Protein AF-A0A6J7MZA3-F1 (afdb_monomer_lite)

Foldseek 3Di:
DELAEDADAQVQQDEDEAECEEDQEDAAEPYEDENAHEYEDEQYEAEYLAERYEYYYQPLGEHEYEAYNYEQEYHDNRDLNHEHYHYEQRYEYDHEQYEYYQGQEENEEHDDDDQDAHEYEHENYEYEQYAHYAHGLNYEYEAEQYEYDDNRNHFYYEDAAEYAHEQYEGAGAQRYDYAAPRAHEYEHEQYEYRYPAERHEYEARAHYEYEAEQYEAEEEEHYAPYAAALRHQYEYEYELYEHHYPYPYANAEFADHEYEYYNYDHDPNHDYHPPYYYHD

Radius of gyration: 19.16 Å; chains: 1; bounding box: 48×34×53 Å

Organism: NCBI:txid449393

pLDDT: mean 88.83, std 9.77, range [53.41, 98.75]

Secondary structure (DSSP, 8-state):
-EEEEEE-TT-TT-EEEEES-EE---SSEEEEEESSEEEEEES-EE--SSEEEEEE-SSS--EEEEEEEEEEE--TT--TT-EEEEE-TTSEEEEEEEEEES-SSEEEEE--SS----EEEEEEEEEESSEEEE--SSSEEEEES-EEES--TT-S-B--S-EEEES-EE--S------TT--EEEEEES-EE--SSEEEEE-TT--EEEEEES-EEEE-TT-EEEEE-TT---EEEEES-EEEE--SS-SEEESSSEEEEES-PPPTT-EE-TT-EEE-

Sequence (280 aa):
MGGISWQLYRTWNSSLVVRNVTITGGYGSGIIRSGGGRFEVTDCDLSGWVDGIAFFESHGGSGALELRNTILRAPANSKYSSIGLYIHPHLNLNADTITGLDWNRYLIYVNGTPASTGRHDLKAVSAVNCALVQSGSSSQTTLIRCSESGLPKNGGSFLKGPVTSIGSTWEGAGMIAVLEGVAAERSFVNDTIRPKSTWMALGSKTTGTVTLTGAQVDLAGKAALLKLTSASTTAVTITSSQIRSTSSSFPINAEGGSVQLVGTAVPRNSRAVLPGRLIV

Structure (mmCIF, N/CA/C/O backbone):
data_AF-A0A6J7MZA3-F1
#
_entry.id   AF-A0A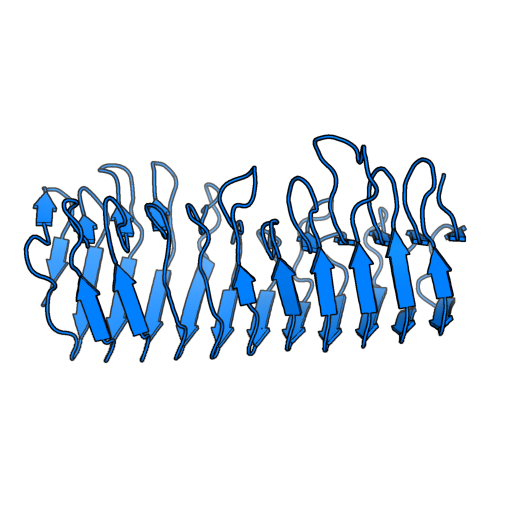6J7MZA3-F1
#
loop_
_atom_site.group_PDB
_atom_site.id
_atom_site.type_symbol
_atom_site.label_atom_id
_atom_site.label_alt_id
_atom_site.label_comp_id
_atom_site.label_asym_id
_atom_site.label_entity_id
_atom_site.label_seq_id
_atom_site.pdbx_PDB_ins_code
_atom_site.Cartn_x
_atom_site.Cartn_y
_atom_site.Cartn_z
_atom_site.occupancy
_atom_site.B_iso_or_equiv
_atom_site.auth_seq_id
_atom_site.auth_comp_id
_atom_site.auth_asym_id
_atom_site.auth_atom_id
_atom_site.pdbx_PDB_model_num
ATOM 1 N N . MET A 1 1 ? 22.295 2.171 -11.055 1.00 60.09 1 MET A N 1
ATOM 2 C CA . MET A 1 1 ? 22.280 1.369 -12.296 1.00 60.09 1 MET A CA 1
ATOM 3 C C . MET A 1 1 ? 20.969 0.601 -12.319 1.00 60.09 1 MET A C 1
ATOM 5 O O . MET A 1 1 ? 20.411 0.388 -11.249 1.00 60.09 1 MET A O 1
ATOM 9 N N . GLY A 1 2 ? 20.437 0.273 -13.491 1.00 68.19 2 GLY A N 1
ATOM 10 C CA . GLY A 1 2 ? 19.268 -0.595 -13.601 1.00 68.19 2 GLY A CA 1
ATOM 11 C C . GLY A 1 2 ? 19.419 -1.548 -14.778 1.00 68.19 2 GLY A C 1
ATOM 12 O O . GLY A 1 2 ? 20.193 -1.239 -15.682 1.00 68.19 2 GLY A O 1
ATOM 13 N N . GLY A 1 3 ? 18.731 -2.691 -14.748 1.00 74.06 3 GLY A N 1
ATOM 14 C CA . GLY A 1 3 ? 18.790 -3.686 -15.827 1.00 74.06 3 GLY A CA 1
ATOM 15 C C . GLY A 1 3 ? 18.344 -3.096 -17.167 1.00 74.06 3 GLY A C 1
ATOM 16 O O . GLY A 1 3 ? 19.035 -3.229 -18.172 1.00 74.06 3 GLY A O 1
ATOM 17 N N . ILE A 1 4 ? 17.245 -2.340 -17.149 1.00 81.88 4 ILE A N 1
ATOM 18 C CA . ILE A 1 4 ? 16.831 -1.436 -18.227 1.00 81.88 4 ILE A CA 1
ATOM 19 C C . ILE A 1 4 ? 16.740 -0.032 -17.635 1.00 81.88 4 ILE A C 1
ATOM 21 O O . ILE A 1 4 ? 16.030 0.181 -16.657 1.00 81.88 4 ILE A O 1
ATOM 25 N N . SER A 1 5 ? 17.446 0.939 -18.212 1.00 85.81 5 SER A N 1
ATOM 26 C CA . SER A 1 5 ? 17.459 2.312 -17.704 1.00 85.81 5 SER A CA 1
ATOM 27 C C . SER A 1 5 ? 17.131 3.304 -18.812 1.00 85.81 5 SER A C 1
ATOM 29 O O . SER A 1 5 ? 17.923 3.499 -19.731 1.00 85.81 5 SER A O 1
ATOM 31 N N . TRP A 1 6 ? 15.973 3.954 -18.706 1.00 83.19 6 TRP A N 1
ATOM 32 C CA . TRP A 1 6 ? 15.597 5.099 -19.527 1.00 83.19 6 TRP A CA 1
ATOM 33 C C . TRP A 1 6 ? 15.588 6.343 -18.651 1.00 83.19 6 TRP A C 1
ATOM 35 O O . TRP A 1 6 ? 14.617 6.630 -17.946 1.00 83.19 6 TRP A O 1
ATOM 45 N N . GLN A 1 7 ? 16.696 7.075 -18.676 1.00 81.06 7 GLN A N 1
ATOM 46 C CA . GLN A 1 7 ? 16.892 8.238 -17.824 1.00 81.06 7 GLN A CA 1
ATOM 47 C C . GLN A 1 7 ? 17.138 9.475 -18.675 1.00 81.06 7 GLN A C 1
ATOM 49 O O . GLN A 1 7 ? 18.278 9.832 -18.955 1.00 81.06 7 GLN A O 1
ATOM 54 N N . LEU A 1 8 ? 16.053 10.110 -19.114 1.00 72.12 8 LEU A N 1
ATOM 55 C CA . LEU A 1 8 ? 16.109 11.313 -19.935 1.00 72.12 8 LEU A CA 1
ATOM 56 C C . LEU A 1 8 ? 15.313 12.434 -19.267 1.00 72.12 8 LEU A C 1
ATOM 58 O O . LEU A 1 8 ? 14.163 12.252 -18.863 1.00 72.12 8 LEU A O 1
ATOM 62 N N . TYR A 1 9 ? 15.923 13.612 -19.177 1.00 68.69 9 TYR A N 1
ATOM 63 C CA . TYR A 1 9 ? 15.308 14.790 -18.570 1.00 68.69 9 TYR A CA 1
ATOM 64 C C . TYR A 1 9 ? 14.090 15.277 -19.370 1.00 68.69 9 TYR A C 1
ATOM 66 O O . TYR A 1 9 ? 14.143 15.359 -20.594 1.00 68.69 9 TYR A O 1
ATOM 74 N N . ARG A 1 10 ? 13.010 15.651 -18.662 1.00 66.44 10 ARG A N 1
ATOM 75 C CA . ARG A 1 10 ? 11.794 16.293 -19.213 1.00 66.44 10 ARG A CA 1
ATOM 76 C C . ARG A 1 10 ? 11.179 15.560 -20.409 1.00 66.44 10 ARG A C 1
ATOM 78 O O . ARG A 1 10 ? 10.791 16.165 -21.404 1.00 66.44 10 ARG A O 1
ATOM 85 N N . THR A 1 11 ? 11.056 14.244 -20.309 1.00 72.75 11 THR A N 1
ATOM 86 C CA . THR A 1 11 ? 10.519 13.417 -21.393 1.00 72.75 11 THR A CA 1
ATOM 87 C C . THR A 1 11 ? 9.033 13.107 -21.211 1.00 72.75 11 THR A C 1
ATOM 89 O O . THR A 1 11 ? 8.583 11.987 -21.461 1.00 72.75 11 THR A O 1
ATOM 92 N N . TRP A 1 12 ? 8.248 14.118 -20.822 1.00 77.88 12 TRP A N 1
ATOM 93 C CA . TRP A 1 12 ? 6.812 13.999 -20.519 1.00 77.88 12 TRP A CA 1
ATOM 94 C C . TRP A 1 12 ? 5.974 13.501 -21.707 1.00 77.88 12 TRP A C 1
ATOM 96 O O . TRP A 1 12 ? 4.943 12.871 -21.503 1.00 77.88 12 TRP A O 1
ATOM 106 N N . ASN A 1 13 ? 6.459 13.700 -22.936 1.00 81.38 13 ASN A N 1
ATOM 107 C CA . ASN A 1 13 ? 5.820 13.216 -24.165 1.00 81.38 13 ASN A CA 1
ATOM 108 C C . ASN A 1 13 ? 6.430 11.908 -24.700 1.00 81.38 13 ASN A C 1
ATOM 110 O O . ASN A 1 13 ? 6.089 11.470 -25.795 1.00 81.38 13 ASN A O 1
ATOM 114 N N . SER A 1 14 ? 7.359 11.290 -23.969 1.00 88.81 14 SER A N 1
ATOM 115 C CA . SER A 1 14 ? 7.967 10.021 -24.376 1.00 88.81 14 SER A CA 1
ATOM 116 C C . SER A 1 14 ? 7.208 8.826 -23.812 1.00 88.81 14 SER A C 1
ATOM 118 O O . SER A 1 14 ? 6.493 8.933 -22.810 1.00 88.81 14 SER A O 1
ATOM 120 N N . SER A 1 15 ? 7.434 7.667 -24.427 1.00 91.88 15 SER A N 1
ATOM 121 C CA . SER A 1 15 ? 6.933 6.390 -23.943 1.00 91.88 15 SER A CA 1
ATOM 122 C C . SER A 1 15 ? 8.075 5.392 -23.781 1.00 91.88 15 SER A C 1
ATOM 124 O O . SER A 1 15 ? 8.919 5.269 -24.665 1.00 91.88 15 SER A O 1
ATOM 126 N N . LEU A 1 16 ? 8.100 4.695 -22.644 1.00 94.25 16 LEU A N 1
ATOM 127 C CA . LEU A 1 16 ? 8.850 3.453 -22.470 1.00 94.25 16 LEU A CA 1
ATOM 128 C C . LEU A 1 16 ? 7.839 2.323 -22.336 1.00 94.25 16 LEU A C 1
ATOM 130 O O . LEU A 1 16 ? 6.930 2.401 -21.512 1.00 94.25 16 LEU A O 1
ATOM 134 N N . VAL A 1 17 ? 8.029 1.276 -23.126 1.00 96.31 17 VAL A N 1
ATOM 135 C CA . VAL A 1 17 ? 7.176 0.095 -23.133 1.00 96.31 17 VAL A CA 1
ATOM 136 C C . VAL A 1 17 ? 8.060 -1.126 -22.956 1.00 96.31 17 VAL A C 1
ATOM 138 O O . VAL A 1 17 ? 8.996 -1.326 -23.728 1.00 96.31 17 VAL A O 1
ATOM 141 N N . VAL A 1 18 ? 7.762 -1.936 -21.946 1.00 96.50 18 VAL A N 1
ATOM 142 C CA . VAL A 1 18 ? 8.495 -3.163 -21.636 1.00 96.50 18 VAL A CA 1
ATOM 143 C C . VAL A 1 18 ? 7.505 -4.314 -21.544 1.00 96.50 18 VAL A C 1
ATOM 145 O O . VAL A 1 18 ? 6.545 -4.248 -20.778 1.00 96.50 18 VAL A O 1
ATOM 148 N N . ARG A 1 19 ? 7.718 -5.357 -22.351 1.00 97.62 19 ARG A N 1
ATOM 149 C CA . ARG A 1 19 ? 6.821 -6.515 -22.426 1.00 97.62 19 ARG A CA 1
ATOM 150 C C . ARG A 1 19 ? 7.603 -7.813 -22.468 1.00 97.62 19 ARG A C 1
ATOM 152 O O . ARG A 1 19 ? 8.602 -7.866 -23.181 1.00 97.62 19 ARG A O 1
ATOM 159 N N . ASN A 1 20 ? 7.119 -8.844 -21.776 1.00 97.38 20 ASN A N 1
ATOM 160 C CA . ASN A 1 20 ? 7.708 -10.189 -21.803 1.00 97.38 20 ASN A CA 1
ATOM 161 C C . ASN A 1 20 ? 9.191 -10.207 -21.403 1.00 97.38 20 ASN A C 1
ATOM 163 O O . ASN A 1 20 ? 10.014 -10.867 -22.038 1.00 97.38 20 ASN A O 1
ATOM 167 N N . VAL A 1 21 ? 9.546 -9.435 -20.373 1.00 95.62 21 VAL A N 1
ATOM 168 C CA . VAL A 1 21 ? 10.926 -9.323 -19.891 1.00 95.62 21 VAL A CA 1
ATOM 169 C C . VAL A 1 21 ? 11.076 -10.007 -18.541 1.00 95.62 21 VAL A C 1
ATOM 171 O O . VAL A 1 21 ? 10.317 -9.741 -17.608 1.00 95.62 21 VAL A O 1
ATOM 174 N N . THR A 1 22 ? 12.130 -10.813 -18.427 1.00 95.56 22 THR A N 1
ATOM 175 C CA . THR A 1 22 ? 12.579 -11.395 -17.164 1.00 95.56 22 THR A CA 1
ATOM 176 C C . THR A 1 22 ? 13.919 -10.791 -16.758 1.00 95.56 22 THR A C 1
ATOM 178 O O . THR A 1 22 ? 14.885 -10.854 -17.518 1.00 95.56 22 THR A O 1
ATOM 181 N N . ILE A 1 23 ? 13.998 -10.235 -15.549 1.00 91.94 23 ILE A N 1
ATOM 182 C CA . ILE A 1 23 ? 15.239 -9.749 -14.931 1.00 91.94 23 ILE A CA 1
ATOM 183 C C . ILE A 1 23 ? 15.377 -10.436 -13.577 1.00 91.94 23 ILE A C 1
ATOM 185 O O . ILE A 1 23 ? 14.573 -10.205 -12.683 1.00 91.94 23 ILE A O 1
ATOM 189 N N . THR A 1 24 ? 16.403 -11.271 -13.408 1.00 83.50 24 THR A N 1
ATOM 190 C CA . THR A 1 24 ? 16.598 -12.107 -12.206 1.00 83.50 24 THR A CA 1
ATOM 191 C C . THR A 1 24 ? 17.626 -11.554 -11.214 1.00 83.50 24 THR A C 1
ATOM 193 O O . THR A 1 24 ? 17.899 -12.177 -10.190 1.00 83.50 24 THR A O 1
ATOM 196 N N . GLY A 1 25 ? 18.197 -10.379 -11.486 1.00 72.38 25 GLY A N 1
ATOM 197 C CA . GLY A 1 25 ? 19.163 -9.727 -10.609 1.00 72.38 25 GLY A CA 1
ATOM 198 C C . GLY A 1 25 ? 19.770 -8.472 -11.234 1.00 72.38 25 GLY A C 1
ATOM 199 O O . GLY A 1 25 ? 19.560 -8.177 -12.407 1.00 72.38 25 GLY A O 1
ATOM 200 N N . GLY A 1 26 ? 20.522 -7.717 -10.436 1.00 66.88 26 GLY A N 1
ATOM 201 C CA . GLY A 1 26 ? 21.188 -6.489 -10.871 1.00 66.88 26 GLY A CA 1
ATOM 202 C C . GLY A 1 26 ? 21.438 -5.533 -9.709 1.00 66.88 26 GLY A C 1
ATOM 203 O O . GLY A 1 26 ? 20.644 -5.462 -8.768 1.00 66.88 26 GLY A O 1
ATOM 204 N N . TYR A 1 27 ? 22.548 -4.791 -9.756 1.00 78.56 27 TYR A N 1
ATOM 205 C CA . TYR A 1 27 ? 22.824 -3.742 -8.774 1.00 78.56 27 TYR A CA 1
ATOM 206 C C . TYR A 1 27 ? 21.939 -2.520 -9.060 1.00 78.56 27 TYR A C 1
ATOM 208 O O . TYR A 1 27 ? 22.116 -1.843 -10.073 1.00 78.56 27 TYR A O 1
ATOM 216 N N . GLY A 1 28 ? 20.993 -2.230 -8.163 1.00 87.31 28 GLY A N 1
ATOM 217 C CA . GLY A 1 28 ? 20.005 -1.160 -8.327 1.00 87.31 28 GLY A CA 1
ATOM 218 C C . GLY A 1 28 ? 18.623 -1.690 -8.699 1.00 87.31 28 GLY A C 1
ATOM 219 O O . GLY A 1 28 ? 18.131 -2.602 -8.035 1.00 87.31 28 GLY A O 1
ATOM 220 N N . SER A 1 29 ? 17.997 -1.095 -9.710 1.00 90.75 29 SER A N 1
ATOM 221 C CA . SER A 1 29 ? 16.615 -1.396 -10.101 1.00 90.75 29 SER A CA 1
ATOM 222 C C . SER A 1 29 ? 16.535 -2.401 -11.254 1.00 90.75 29 SER A C 1
ATOM 224 O O . SER A 1 29 ? 17.414 -2.409 -12.113 1.00 90.75 29 SER A O 1
ATOM 226 N N . GLY A 1 30 ? 15.466 -3.187 -11.360 1.00 92.56 30 GLY A N 1
ATOM 227 C CA . GLY A 1 30 ? 15.210 -3.988 -12.563 1.00 92.56 30 GLY A CA 1
ATOM 228 C C . GLY A 1 30 ? 14.979 -3.094 -13.784 1.00 92.56 30 GLY A C 1
ATOM 229 O O . GLY A 1 30 ? 15.732 -3.144 -14.757 1.00 92.56 30 GLY A O 1
ATOM 230 N N . ILE A 1 31 ? 13.992 -2.201 -13.693 1.00 94.06 31 ILE A N 1
ATOM 231 C CA . ILE A 1 31 ? 13.697 -1.191 -14.715 1.00 94.06 31 ILE A CA 1
ATOM 232 C C . ILE A 1 31 ? 13.664 0.198 -14.086 1.00 94.06 31 ILE A C 1
ATOM 234 O O . ILE A 1 31 ? 13.051 0.398 -13.043 1.00 94.06 31 ILE A O 1
ATOM 238 N N . ILE A 1 32 ? 14.274 1.180 -14.745 1.00 93.56 32 ILE A N 1
ATOM 239 C CA . ILE A 1 32 ? 14.203 2.586 -14.358 1.00 93.56 32 ILE A CA 1
ATOM 240 C C . ILE A 1 32 ? 13.613 3.399 -15.496 1.00 93.56 32 ILE A C 1
ATOM 242 O O . ILE A 1 32 ? 14.120 3.371 -16.619 1.00 93.56 32 ILE A O 1
ATOM 246 N N . ARG A 1 33 ? 12.609 4.208 -15.167 1.00 92.81 33 ARG A N 1
ATOM 247 C CA . ARG A 1 33 ? 12.176 5.331 -15.988 1.00 92.81 33 ARG A CA 1
ATOM 248 C C . ARG A 1 33 ? 12.257 6.622 -15.186 1.00 92.81 33 ARG A C 1
ATOM 250 O O . ARG A 1 33 ? 11.575 6.766 -14.171 1.00 92.81 33 ARG A O 1
ATOM 257 N N . SER A 1 34 ? 13.047 7.577 -15.667 1.00 90.81 34 SER A N 1
ATOM 258 C CA . SER A 1 34 ? 13.062 8.935 -15.123 1.00 90.81 34 SER A CA 1
ATOM 259 C C . SER A 1 34 ? 12.590 9.973 -16.137 1.00 90.81 34 SER A C 1
ATOM 261 O O . SER A 1 34 ? 12.736 9.790 -17.345 1.00 90.81 34 SER A O 1
ATOM 263 N N . GLY A 1 35 ? 12.014 11.066 -15.630 1.00 89.19 35 GLY A N 1
ATOM 264 C CA . GLY A 1 35 ? 11.595 12.211 -16.443 1.00 89.19 35 GLY A CA 1
ATOM 265 C C . GLY A 1 35 ? 10.122 12.219 -16.855 1.00 89.19 35 GLY A C 1
ATOM 266 O O . GLY A 1 35 ? 9.775 12.985 -17.748 1.00 89.19 35 GLY A O 1
ATOM 267 N N . GLY A 1 36 ? 9.261 11.429 -16.198 1.00 88.88 36 GLY A N 1
ATOM 268 C CA . GLY A 1 36 ? 7.804 11.447 -16.396 1.00 88.88 36 GLY A CA 1
ATOM 269 C C . GLY A 1 36 ? 7.348 10.683 -17.641 1.00 88.88 36 GLY A C 1
ATOM 270 O O . GLY A 1 36 ? 7.960 9.690 -18.023 1.00 88.88 36 GLY A O 1
ATOM 271 N N . GLY A 1 37 ? 6.254 11.114 -18.270 1.00 91.94 37 GLY A N 1
ATOM 272 C CA . GLY A 1 37 ? 5.687 10.519 -19.489 1.00 91.94 37 GLY A CA 1
ATOM 273 C C . GLY A 1 37 ? 5.047 9.140 -19.303 1.00 91.94 37 GLY A C 1
ATOM 274 O O . GLY A 1 37 ? 4.738 8.738 -18.180 1.00 91.94 37 GLY A O 1
ATOM 275 N N . ARG A 1 38 ? 4.811 8.425 -20.409 1.00 94.50 38 ARG A N 1
ATOM 276 C CA . ARG A 1 38 ? 4.096 7.138 -20.414 1.00 94.50 38 ARG A CA 1
ATOM 277 C C . ARG A 1 38 ? 5.053 5.981 -20.148 1.00 94.50 38 ARG A C 1
ATOM 279 O O . ARG A 1 38 ? 6.055 5.827 -20.846 1.00 94.50 38 ARG A O 1
ATOM 286 N N . PHE A 1 39 ? 4.720 5.140 -19.183 1.00 96.94 39 PHE A N 1
ATOM 287 C CA . PHE A 1 39 ? 5.460 3.927 -18.873 1.00 96.94 39 PHE A CA 1
ATOM 288 C C . PHE A 1 39 ? 4.513 2.734 -18.882 1.00 96.94 39 PHE A C 1
ATOM 290 O O . PHE A 1 39 ? 3.526 2.732 -18.158 1.00 96.94 39 PHE A O 1
ATOM 297 N N . GLU A 1 40 ? 4.810 1.724 -19.687 1.00 98.06 40 GLU A N 1
ATOM 298 C CA . GLU A 1 40 ? 4.073 0.466 -19.685 1.00 98.06 40 GLU A CA 1
ATOM 299 C C . GLU A 1 40 ? 4.994 -0.693 -19.353 1.00 98.06 40 GLU A C 1
ATOM 301 O O . GLU A 1 40 ? 6.058 -0.841 -19.958 1.00 98.06 40 GLU A O 1
ATOM 306 N N . VAL A 1 41 ? 4.550 -1.535 -18.427 1.00 98.31 41 VAL A N 1
ATOM 307 C CA . VAL A 1 41 ? 5.198 -2.798 -18.086 1.00 98.31 41 VAL A CA 1
ATOM 308 C C . VAL A 1 41 ? 4.126 -3.878 -18.074 1.00 98.31 41 VAL A C 1
ATOM 310 O O . VAL A 1 41 ? 3.128 -3.762 -17.362 1.00 98.31 41 VAL A O 1
ATOM 313 N N . THR A 1 42 ? 4.277 -4.903 -18.908 1.00 98.56 42 THR A N 1
ATOM 314 C CA . THR A 1 42 ? 3.255 -5.946 -19.075 1.00 98.56 42 THR A CA 1
ATOM 315 C C . THR A 1 42 ? 3.886 -7.319 -19.251 1.00 98.56 42 THR A C 1
ATOM 317 O O . THR A 1 42 ? 4.841 -7.455 -20.010 1.00 98.56 42 THR A O 1
ATOM 320 N N . ASP A 1 43 ? 3.338 -8.329 -18.575 1.00 98.38 43 ASP A N 1
ATOM 321 C CA . ASP A 1 43 ? 3.775 -9.727 -18.686 1.00 98.38 43 ASP A CA 1
ATOM 322 C C . ASP A 1 43 ? 5.275 -9.913 -18.354 1.00 98.38 43 ASP A C 1
ATOM 324 O O . ASP A 1 43 ? 6.019 -10.564 -19.083 1.00 98.38 43 ASP A O 1
ATOM 328 N N . CYS A 1 44 ? 5.756 -9.296 -17.269 1.00 98.00 44 CYS A N 1
ATOM 329 C CA . CYS A 1 44 ? 7.171 -9.338 -16.875 1.00 98.00 44 CYS A CA 1
ATOM 330 C C . CYS A 1 44 ? 7.405 -10.092 -15.548 1.00 98.00 44 CYS A C 1
ATOM 332 O O . CYS A 1 44 ? 6.519 -10.172 -14.699 1.00 98.00 44 CYS A O 1
ATOM 334 N N . ASP A 1 45 ? 8.631 -10.574 -15.325 1.00 97.38 45 ASP A N 1
ATOM 335 C CA . ASP A 1 45 ? 9.130 -11.028 -14.012 1.00 97.38 45 ASP A CA 1
ATOM 336 C C . ASP A 1 45 ? 10.400 -10.237 -13.679 1.00 97.38 45 ASP A C 1
ATOM 338 O O . ASP A 1 45 ? 11.464 -10.450 -14.264 1.00 97.38 45 ASP A O 1
ATOM 342 N N . LEU A 1 46 ? 10.272 -9.242 -12.803 1.00 96.56 46 LEU A N 1
ATOM 343 C CA . LEU A 1 46 ? 11.301 -8.233 -12.580 1.00 96.56 46 LEU A CA 1
ATOM 344 C C . LEU A 1 46 ? 11.865 -8.302 -11.169 1.00 96.56 46 LEU A C 1
ATOM 346 O O . LEU A 1 46 ? 11.147 -8.345 -10.167 1.00 96.56 46 LEU A O 1
ATOM 350 N N . SER A 1 47 ? 13.186 -8.211 -11.111 1.00 95.12 47 SER A N 1
ATOM 351 C CA . SER A 1 47 ? 13.973 -8.198 -9.891 1.00 95.12 47 SER A CA 1
ATOM 352 C C . SER A 1 47 ? 15.019 -7.086 -9.935 1.00 95.12 47 SER A C 1
ATOM 354 O O . SER A 1 47 ? 15.441 -6.646 -11.003 1.00 95.12 47 SER A O 1
ATOM 356 N N . GLY A 1 48 ? 15.467 -6.654 -8.760 1.00 92.50 48 GLY A N 1
ATOM 357 C CA . GLY A 1 48 ? 16.572 -5.717 -8.593 1.00 92.50 48 GLY A CA 1
ATOM 358 C C . GLY A 1 48 ? 17.008 -5.648 -7.135 1.00 92.50 48 GLY A C 1
ATOM 359 O O . GLY A 1 48 ? 16.219 -5.893 -6.221 1.00 92.50 48 GLY A O 1
ATOM 360 N N . TRP A 1 49 ? 18.288 -5.361 -6.894 1.00 92.62 49 TRP A N 1
ATOM 361 C CA . TRP A 1 49 ? 18.833 -5.304 -5.536 1.00 92.62 49 TRP A CA 1
ATOM 362 C C . TRP A 1 49 ? 18.160 -4.231 -4.664 1.00 92.62 49 TRP A C 1
ATOM 364 O O . TRP A 1 49 ? 17.987 -4.439 -3.462 1.00 92.62 49 TRP A O 1
ATOM 374 N N . VAL A 1 50 ? 17.777 -3.098 -5.260 1.00 93.44 50 VAL A N 1
ATOM 375 C CA . VAL A 1 50 ? 17.037 -2.013 -4.597 1.00 93.44 50 VAL A CA 1
ATOM 376 C C . VAL A 1 50 ? 15.549 -2.144 -4.879 1.00 93.44 50 VAL A C 1
ATOM 378 O O . VAL A 1 50 ? 14.765 -2.164 -3.930 1.00 93.44 50 VAL A O 1
ATOM 381 N N . ASP A 1 51 ? 15.175 -2.260 -6.152 1.00 94.81 51 ASP A N 1
ATOM 382 C CA . ASP A 1 51 ? 13.777 -2.341 -6.551 1.00 94.81 51 ASP A CA 1
ATOM 383 C C . ASP A 1 51 ? 13.547 -3.062 -7.880 1.00 94.81 51 ASP A C 1
ATOM 385 O O . ASP A 1 51 ? 14.450 -3.187 -8.700 1.00 94.81 51 ASP A O 1
ATOM 389 N N . GLY A 1 52 ? 12.349 -3.603 -8.093 1.00 95.81 52 GLY A N 1
ATOM 390 C CA . GLY A 1 52 ? 11.986 -4.204 -9.379 1.00 95.81 52 GLY A CA 1
ATOM 391 C C . GLY A 1 52 ? 11.783 -3.131 -10.449 1.00 95.81 52 GLY A C 1
ATOM 392 O O . GLY A 1 52 ? 12.270 -3.260 -11.572 1.00 95.81 52 GLY A O 1
ATOM 393 N N . ILE A 1 53 ? 11.102 -2.044 -10.081 1.00 96.88 53 ILE A N 1
ATOM 394 C CA . ILE A 1 53 ? 10.827 -0.896 -10.945 1.00 96.88 53 ILE A CA 1
ATOM 395 C C . ILE A 1 53 ? 11.054 0.407 -10.166 1.00 96.88 53 ILE A C 1
ATOM 397 O O . ILE A 1 53 ? 10.576 0.553 -9.042 1.00 96.88 53 ILE A O 1
ATOM 401 N N . ALA A 1 54 ? 11.660 1.403 -10.808 1.00 95.56 54 ALA A N 1
ATOM 402 C CA . ALA A 1 54 ? 11.663 2.788 -10.352 1.00 95.56 54 ALA A CA 1
ATOM 403 C C . ALA A 1 54 ? 11.062 3.716 -11.413 1.00 95.56 54 ALA A C 1
ATOM 405 O O . ALA A 1 54 ? 11.544 3.773 -12.546 1.00 95.56 54 ALA A O 1
ATOM 406 N N . PHE A 1 55 ? 10.044 4.489 -11.031 1.00 95.12 55 PHE A N 1
ATOM 407 C CA . PHE A 1 55 ? 9.428 5.510 -11.872 1.00 95.12 55 PHE A CA 1
ATOM 408 C C . PHE A 1 55 ? 9.394 6.867 -11.169 1.00 95.12 55 PHE A C 1
ATOM 410 O O . PHE A 1 55 ? 8.709 7.049 -10.166 1.00 95.12 55 PHE A O 1
ATOM 417 N N . PHE A 1 56 ? 10.140 7.844 -11.677 1.00 92.62 56 PHE A N 1
ATOM 418 C CA . PHE A 1 56 ? 10.250 9.133 -10.998 1.00 92.62 56 PHE A CA 1
ATOM 419 C C . PHE A 1 56 ? 10.408 10.322 -11.937 1.00 92.62 56 PHE A C 1
ATOM 421 O O . PHE A 1 56 ? 10.850 10.220 -13.081 1.00 92.62 56 PHE A O 1
ATOM 428 N N . GLU A 1 57 ? 10.045 11.491 -11.426 1.00 90.00 57 GLU A N 1
ATOM 429 C CA . GLU A 1 57 ? 10.126 12.761 -12.134 1.00 90.00 57 GLU A CA 1
ATOM 430 C C . GLU A 1 57 ? 10.450 13.844 -11.098 1.00 90.00 57 GLU A C 1
ATOM 432 O O . GLU A 1 57 ? 9.716 14.015 -10.132 1.00 90.00 57 GLU A O 1
ATOM 437 N N . SER A 1 58 ? 11.596 14.510 -11.229 1.00 83.62 58 SER A N 1
ATOM 438 C CA . SER A 1 58 ? 12.106 15.426 -10.194 1.00 83.62 58 SER A CA 1
ATOM 439 C C . SER A 1 58 ? 11.851 16.906 -10.499 1.00 83.62 58 SER A C 1
ATOM 441 O O . SER A 1 58 ? 12.375 17.768 -9.798 1.00 83.62 58 SER A O 1
ATOM 443 N N . HIS A 1 59 ? 11.092 17.225 -11.550 1.00 81.44 59 HIS A N 1
ATOM 444 C CA . HIS A 1 59 ? 10.903 18.590 -12.053 1.00 81.44 59 HIS A CA 1
ATOM 445 C C . HIS A 1 59 ? 9.428 19.024 -12.112 1.00 81.44 59 HIS A C 1
ATOM 447 O O . HIS A 1 59 ? 9.117 20.030 -12.744 1.00 81.44 59 HIS A O 1
ATOM 453 N N . GLY A 1 60 ? 8.532 18.298 -11.436 1.00 76.75 60 GLY A N 1
ATOM 454 C CA . GLY A 1 60 ? 7.103 18.613 -11.344 1.00 76.75 60 GLY A CA 1
ATOM 455 C C . GLY A 1 60 ? 6.292 18.256 -12.593 1.00 76.75 60 GLY A C 1
ATOM 456 O O . GLY A 1 60 ? 5.150 18.686 -12.725 1.00 76.75 60 GLY A O 1
ATOM 457 N N . GLY A 1 61 ? 6.868 17.488 -13.510 1.00 84.12 61 GLY A N 1
ATOM 458 C CA . GLY A 1 61 ? 6.206 17.010 -14.713 1.00 84.12 61 GLY A CA 1
ATOM 459 C C . GLY A 1 61 ? 5.273 15.828 -14.487 1.00 84.12 61 GLY A C 1
ATOM 460 O O . GLY A 1 61 ? 5.375 15.108 -13.498 1.00 84.12 61 GLY A O 1
ATOM 461 N N . SER A 1 62 ? 4.379 15.593 -15.444 1.00 88.88 62 SER A N 1
ATOM 462 C CA . SER A 1 62 ? 3.409 14.501 -15.389 1.00 88.88 62 SER A CA 1
ATOM 463 C C . SER A 1 62 ? 3.963 13.188 -15.937 1.00 88.88 62 SER A C 1
ATOM 465 O O . SER A 1 62 ? 4.831 13.155 -16.815 1.00 88.88 62 SER A O 1
ATOM 467 N N . GLY A 1 63 ? 3.379 12.085 -15.490 1.00 92.94 63 GLY A N 1
ATOM 468 C CA . GLY A 1 63 ? 3.618 10.770 -16.058 1.00 92.94 63 GLY A CA 1
ATOM 469 C C . GLY A 1 63 ? 2.650 9.740 -15.501 1.00 92.94 63 GLY A C 1
ATOM 470 O O . GLY A 1 63 ? 2.003 9.970 -14.479 1.00 92.94 63 GLY A O 1
ATOM 471 N N . ALA A 1 64 ? 2.543 8.617 -16.198 1.00 95.62 64 ALA A N 1
ATOM 472 C CA . ALA A 1 64 ? 1.667 7.521 -15.822 1.00 95.62 64 ALA A CA 1
ATOM 473 C C . ALA A 1 64 ? 2.365 6.187 -16.069 1.00 95.62 64 ALA A C 1
ATOM 475 O O . ALA A 1 64 ? 2.945 5.980 -17.138 1.00 95.62 64 ALA A O 1
ATOM 476 N N . LEU A 1 65 ? 2.284 5.301 -15.080 1.00 97.81 65 LEU A N 1
ATOM 477 C CA . LEU A 1 65 ? 2.703 3.912 -15.181 1.00 97.81 65 LEU A CA 1
ATOM 478 C C . LEU A 1 65 ? 1.472 3.009 -15.277 1.00 97.81 65 LEU A C 1
ATOM 480 O O . LEU A 1 65 ? 0.655 2.973 -14.358 1.00 97.81 65 LEU A O 1
ATOM 484 N N . GLU A 1 66 ? 1.375 2.259 -16.371 1.00 98.62 66 GLU A N 1
ATOM 485 C CA . GLU A 1 66 ? 0.505 1.092 -16.494 1.00 98.62 66 GLU A CA 1
ATOM 486 C C . GLU A 1 66 ? 1.330 -0.174 -16.242 1.00 98.62 66 GLU A C 1
ATOM 488 O O . GLU A 1 66 ? 2.241 -0.502 -17.003 1.00 98.62 66 GLU A O 1
ATOM 493 N N . LEU A 1 67 ? 1.013 -0.882 -15.162 1.00 98.62 67 LEU A N 1
ATOM 494 C CA . LEU A 1 67 ? 1.688 -2.105 -14.746 1.00 98.62 67 LEU A CA 1
ATOM 495 C C . LEU A 1 67 ? 0.670 -3.251 -14.771 1.00 98.62 67 LEU A C 1
ATOM 497 O O . LEU A 1 67 ? -0.332 -3.195 -14.060 1.00 98.62 67 LEU A O 1
ATOM 501 N N . ARG A 1 68 ? 0.891 -4.277 -15.598 1.00 98.62 68 ARG A N 1
ATOM 502 C CA . ARG A 1 68 ? -0.060 -5.389 -15.780 1.00 98.62 68 ARG A CA 1
ATOM 503 C C . ARG A 1 68 ? 0.623 -6.747 -15.745 1.00 98.62 68 ARG A C 1
ATOM 505 O O . ARG A 1 68 ? 1.732 -6.878 -16.260 1.00 98.62 68 ARG A O 1
ATOM 512 N N . ASN A 1 69 ? -0.043 -7.751 -15.175 1.00 98.44 69 ASN A N 1
ATOM 513 C CA . ASN A 1 69 ? 0.368 -9.163 -15.237 1.00 98.44 69 ASN A CA 1
ATOM 514 C C . ASN A 1 69 ? 1.855 -9.384 -14.905 1.00 98.44 69 ASN A C 1
ATOM 516 O O . ASN A 1 69 ? 2.564 -10.099 -15.608 1.00 98.44 69 ASN A O 1
ATOM 520 N N . THR A 1 70 ? 2.372 -8.683 -13.898 1.00 98.50 70 THR A N 1
ATOM 521 C CA . THR A 1 70 ? 3.815 -8.635 -13.630 1.00 98.50 70 THR A CA 1
ATOM 522 C C . THR A 1 70 ? 4.125 -9.191 -12.250 1.00 98.50 70 THR A C 1
ATOM 524 O O . THR A 1 70 ? 3.424 -8.912 -11.273 1.00 98.50 70 THR A O 1
ATOM 527 N N . ILE A 1 71 ? 5.207 -9.960 -12.168 1.00 98.25 71 ILE A N 1
ATOM 528 C CA . ILE A 1 71 ? 5.791 -10.425 -10.914 1.00 98.25 71 ILE A CA 1
ATOM 529 C C . ILE A 1 71 ? 6.954 -9.498 -10.556 1.00 98.25 71 ILE A C 1
ATOM 531 O O . ILE A 1 71 ? 7.813 -9.214 -11.385 1.00 98.25 71 ILE A O 1
ATOM 535 N N . LEU A 1 72 ? 6.982 -9.017 -9.315 1.00 97.75 72 LEU A N 1
ATOM 536 C CA . LEU A 1 72 ? 8.090 -8.263 -8.738 1.00 97.75 72 LEU A CA 1
ATOM 537 C C . LEU A 1 72 ? 8.710 -9.110 -7.627 1.00 97.75 72 LEU A C 1
ATOM 539 O O . LEU A 1 72 ? 8.166 -9.168 -6.520 1.00 97.75 72 LEU A O 1
ATOM 543 N N . ARG A 1 73 ? 9.840 -9.767 -7.903 1.00 95.19 73 ARG A N 1
ATOM 544 C CA . ARG A 1 73 ? 10.490 -10.697 -6.966 1.00 95.19 73 ARG A CA 1
ATOM 545 C C . ARG A 1 73 ? 11.775 -10.105 -6.404 1.00 95.19 73 ARG A C 1
ATOM 547 O O . ARG A 1 73 ? 12.693 -9.771 -7.156 1.00 95.19 73 ARG A O 1
ATOM 554 N N . ALA A 1 74 ? 11.880 -10.028 -5.082 1.00 93.81 74 ALA A N 1
ATOM 555 C CA . ALA A 1 74 ? 13.129 -9.642 -4.443 1.00 93.81 74 ALA A CA 1
ATOM 556 C C . ALA A 1 74 ? 14.223 -10.701 -4.702 1.00 93.81 74 ALA A C 1
ATOM 558 O O . ALA A 1 74 ? 13.958 -11.898 -4.568 1.00 93.81 74 ALA A O 1
ATOM 559 N N . PRO A 1 75 ? 15.462 -10.308 -5.050 1.00 91.50 75 PRO A N 1
ATOM 560 C CA . PRO A 1 75 ? 16.554 -11.266 -5.185 1.00 91.50 75 PRO A CA 1
ATOM 561 C C . PRO A 1 75 ? 17.023 -11.768 -3.810 1.00 91.50 75 PRO A C 1
ATOM 563 O O . PRO A 1 75 ? 16.908 -11.064 -2.797 1.00 91.50 75 PRO A O 1
ATOM 566 N N . ALA A 1 76 ? 17.633 -12.958 -3.782 1.00 83.81 76 ALA A N 1
ATOM 567 C CA . ALA A 1 76 ? 18.370 -13.435 -2.615 1.00 83.81 76 ALA A CA 1
ATOM 568 C C . ALA A 1 76 ? 19.485 -12.419 -2.301 1.00 83.81 76 ALA A C 1
ATOM 570 O O . ALA A 1 76 ? 20.373 -12.204 -3.122 1.00 83.81 76 ALA A O 1
ATOM 571 N N . ASN A 1 77 ? 19.418 -11.765 -1.137 1.00 84.12 77 ASN A N 1
ATOM 572 C CA . ASN A 1 77 ? 20.285 -10.650 -0.706 1.00 84.12 77 ASN A CA 1
ATOM 573 C C . ASN A 1 77 ? 19.931 -9.250 -1.242 1.00 84.12 77 ASN A C 1
ATOM 575 O O . ASN A 1 77 ? 20.809 -8.397 -1.393 1.00 84.12 77 ASN A O 1
ATOM 579 N N . SER A 1 78 ? 18.648 -8.970 -1.483 1.00 87.00 78 SER A N 1
ATOM 580 C CA . SER A 1 78 ? 18.191 -7.593 -1.715 1.00 87.00 78 SER A CA 1
ATOM 581 C C . SER A 1 78 ? 18.561 -6.644 -0.560 1.00 87.00 78 SER A C 1
ATOM 583 O O . SER A 1 78 ? 18.692 -7.051 0.599 1.00 87.00 78 SER A O 1
ATOM 585 N N . LYS A 1 79 ? 18.733 -5.354 -0.875 1.00 90.31 79 LYS A N 1
ATOM 586 C CA . LYS A 1 79 ? 19.025 -4.287 0.092 1.00 90.31 79 LYS A CA 1
ATOM 587 C C . LYS A 1 79 ? 18.012 -4.326 1.236 1.00 90.31 79 LYS A C 1
ATOM 589 O O . LYS A 1 79 ? 16.824 -4.476 0.987 1.00 90.31 79 LYS A O 1
ATOM 594 N N . TYR A 1 80 ? 18.431 -4.095 2.480 1.00 89.62 80 TYR A N 1
ATOM 595 C CA . TYR A 1 80 ? 17.517 -4.089 3.639 1.00 89.62 80 TYR A CA 1
ATOM 596 C C . TYR A 1 80 ? 16.289 -3.172 3.463 1.00 89.62 80 TYR A C 1
ATOM 598 O O . TYR A 1 80 ? 15.221 -3.442 4.000 1.00 89.62 80 TYR A O 1
ATOM 606 N N . SER A 1 81 ? 16.418 -2.094 2.686 1.00 91.56 81 SER A N 1
ATOM 607 C CA . SER A 1 81 ? 15.320 -1.180 2.369 1.00 91.56 81 SER A CA 1
ATOM 608 C C . SER A 1 81 ? 14.673 -1.402 0.997 1.00 91.56 81 SER A C 1
ATOM 610 O O . SER A 1 81 ? 14.052 -0.475 0.478 1.00 91.56 81 SER A O 1
ATOM 612 N N . SER A 1 82 ? 14.824 -2.595 0.417 1.00 93.88 82 SER A N 1
ATOM 613 C CA . SER A 1 82 ? 14.321 -2.943 -0.912 1.00 93.88 82 SER A CA 1
ATOM 614 C C . SER A 1 82 ? 12.793 -2.948 -1.000 1.00 93.88 82 SER A C 1
ATOM 616 O O . SER A 1 82 ? 12.090 -3.217 -0.017 1.00 93.88 82 SER A O 1
ATOM 618 N N . ILE A 1 83 ? 12.289 -2.623 -2.190 1.00 96.44 83 ILE A N 1
ATOM 619 C CA . ILE A 1 83 ? 10.866 -2.420 -2.499 1.00 96.44 83 ILE A CA 1
ATOM 620 C C . ILE A 1 83 ? 10.538 -2.947 -3.901 1.00 96.44 83 ILE A C 1
ATOM 622 O O . ILE A 1 83 ? 11.416 -3.008 -4.741 1.00 96.44 83 ILE A O 1
ATOM 626 N N . GLY A 1 84 ? 9.289 -3.292 -4.203 1.00 96.88 84 GLY A N 1
ATOM 627 C CA . GLY A 1 84 ? 8.934 -3.760 -5.551 1.00 96.88 84 GLY A CA 1
ATOM 628 C C . GLY A 1 84 ? 8.938 -2.650 -6.603 1.00 96.88 84 GLY A C 1
ATOM 629 O O . GLY A 1 84 ? 9.602 -2.765 -7.631 1.00 96.88 84 GLY A O 1
ATOM 630 N N . LEU A 1 85 ? 8.213 -1.570 -6.330 1.00 98.06 85 LEU A N 1
ATOM 631 C CA . LEU A 1 85 ? 8.042 -0.403 -7.183 1.00 98.06 85 LEU A CA 1
ATOM 632 C C . LEU A 1 85 ? 8.294 0.867 -6.369 1.00 98.06 85 LEU A C 1
ATOM 634 O O . LEU A 1 85 ? 7.581 1.135 -5.402 1.00 98.06 85 LEU A O 1
ATOM 638 N N . TYR A 1 86 ? 9.252 1.681 -6.800 1.00 96.69 86 TYR A N 1
ATOM 639 C CA . TYR A 1 86 ? 9.387 3.073 -6.381 1.00 96.69 86 TYR A CA 1
ATOM 640 C C . TYR A 1 86 ? 8.605 3.984 -7.327 1.00 96.69 86 TYR A C 1
ATOM 642 O O . TYR A 1 86 ? 8.824 3.930 -8.539 1.00 96.69 86 TYR A O 1
ATOM 650 N N . ILE A 1 87 ? 7.748 4.857 -6.791 1.00 95.62 87 ILE A N 1
ATOM 651 C CA . ILE A 1 87 ? 7.069 5.882 -7.591 1.00 95.62 87 ILE A CA 1
ATOM 652 C C . ILE A 1 87 ? 6.970 7.230 -6.865 1.00 95.62 87 ILE A C 1
ATOM 654 O O . ILE A 1 87 ? 6.651 7.284 -5.675 1.00 95.62 87 ILE A O 1
ATOM 658 N N . HIS A 1 88 ? 7.235 8.330 -7.581 1.00 93.94 88 HIS A N 1
ATOM 659 C CA . HIS A 1 88 ? 6.979 9.679 -7.059 1.00 93.94 88 HIS A CA 1
ATOM 660 C C . HIS A 1 88 ? 5.468 9.959 -6.926 1.00 93.94 88 HIS A C 1
ATOM 662 O O . HIS A 1 88 ? 4.705 9.604 -7.819 1.00 93.94 88 HIS A O 1
ATOM 668 N N . PRO A 1 89 ? 5.022 10.636 -5.850 1.00 91.75 89 PRO A N 1
ATOM 669 C CA . PRO A 1 89 ? 3.603 10.752 -5.487 1.00 91.75 89 PRO A CA 1
ATOM 670 C C . PRO A 1 89 ? 2.731 11.587 -6.437 1.00 91.75 89 PRO A C 1
ATOM 672 O O . PRO A 1 89 ? 1.510 11.556 -6.299 1.00 91.75 89 PRO A O 1
ATOM 675 N N . HIS A 1 90 ? 3.319 12.360 -7.352 1.00 91.31 90 HIS A N 1
ATOM 676 C CA . HIS A 1 90 ? 2.592 13.127 -8.374 1.00 91.31 90 HIS A CA 1
ATOM 677 C C . HIS A 1 90 ? 2.396 12.375 -9.690 1.00 91.31 90 HIS A C 1
ATOM 679 O O . HIS A 1 90 ? 1.712 12.877 -10.579 1.00 91.31 90 HIS A O 1
ATOM 685 N N . LEU A 1 91 ? 3.012 11.204 -9.836 1.00 94.06 91 LEU A N 1
ATOM 686 C CA . LEU A 1 91 ? 2.856 10.359 -11.012 1.00 94.06 91 LEU A CA 1
ATOM 687 C C . LEU A 1 91 ? 1.659 9.433 -10.816 1.00 94.06 91 LEU A C 1
ATOM 689 O O . LEU A 1 91 ? 1.380 8.992 -9.708 1.00 94.06 91 LEU A O 1
ATOM 693 N N . ASN A 1 92 ? 0.956 9.123 -11.900 1.00 96.25 92 ASN A N 1
ATOM 694 C CA . ASN A 1 92 ? -0.171 8.201 -11.837 1.00 96.25 92 ASN A CA 1
ATOM 695 C C . ASN A 1 92 ? 0.311 6.750 -11.921 1.00 96.25 92 ASN A C 1
ATOM 697 O O . ASN A 1 92 ? 1.255 6.435 -12.651 1.00 96.25 92 ASN A O 1
ATOM 701 N N . LEU A 1 93 ? -0.383 5.861 -11.216 1.00 97.94 93 LEU A N 1
ATOM 702 C CA . LEU A 1 93 ? -0.162 4.419 -11.254 1.00 97.94 93 LEU A CA 1
ATOM 703 C C . LEU A 1 93 ? -1.490 3.711 -11.489 1.00 97.94 93 LEU A C 1
ATOM 705 O O . LEU A 1 93 ? -2.429 3.892 -10.719 1.00 97.94 93 LEU A O 1
ATOM 709 N N . ASN A 1 94 ? -1.531 2.865 -12.509 1.00 98.62 94 ASN A N 1
ATOM 710 C CA . ASN A 1 94 ? -2.573 1.869 -12.695 1.00 98.62 94 ASN A CA 1
ATOM 711 C C . ASN A 1 94 ? -1.913 0.487 -12.697 1.00 98.62 94 ASN A C 1
ATOM 713 O O . ASN A 1 94 ? -1.203 0.142 -13.644 1.00 98.62 94 ASN A O 1
ATOM 717 N N . ALA A 1 95 ? -2.108 -0.270 -11.620 1.00 98.62 95 ALA A N 1
ATOM 718 C CA . ALA A 1 95 ? -1.563 -1.609 -11.455 1.00 98.62 95 ALA A CA 1
ATOM 719 C C . ALA A 1 95 ? -2.695 -2.643 -11.461 1.00 98.62 95 ALA A C 1
ATOM 721 O O . ALA A 1 95 ? -3.581 -2.576 -10.610 1.00 98.62 95 ALA A O 1
ATOM 722 N N . ASP A 1 96 ? -2.651 -3.609 -12.380 1.00 98.69 96 ASP A N 1
ATOM 723 C CA . ASP A 1 96 ? -3.631 -4.698 -12.466 1.00 98.69 96 ASP A CA 1
ATOM 724 C C . ASP A 1 96 ? -2.929 -6.062 -12.477 1.00 98.69 96 ASP A C 1
ATOM 726 O O . ASP A 1 96 ? -2.055 -6.313 -13.308 1.00 98.69 96 ASP A O 1
ATOM 730 N N . THR A 1 97 ? -3.333 -6.955 -11.573 1.00 98.50 97 THR A N 1
ATOM 731 C CA . THR A 1 97 ? -2.868 -8.351 -11.521 1.00 98.50 97 THR A CA 1
ATOM 732 C C . THR A 1 97 ? -1.351 -8.441 -11.316 1.00 98.50 97 THR A C 1
ATOM 734 O O . THR A 1 97 ? -0.600 -8.925 -12.163 1.00 98.50 97 THR A O 1
ATOM 737 N N . ILE A 1 98 ? -0.885 -7.925 -10.174 1.00 98.62 98 ILE A N 1
ATOM 738 C CA . ILE A 1 98 ? 0.543 -7.831 -9.825 1.00 98.62 98 ILE A CA 1
ATOM 739 C C . ILE A 1 98 ? 0.850 -8.717 -8.630 1.00 98.62 98 ILE A C 1
ATOM 741 O O . ILE A 1 98 ? 0.132 -8.674 -7.636 1.00 98.62 98 ILE A O 1
ATOM 745 N N . THR A 1 99 ? 1.947 -9.470 -8.692 1.00 98.50 99 THR A N 1
ATOM 746 C CA . THR A 1 99 ? 2.421 -10.283 -7.562 1.00 98.50 99 THR A CA 1
ATOM 747 C C . THR A 1 99 ? 3.778 -9.789 -7.078 1.00 98.50 99 THR A C 1
ATOM 749 O O . THR A 1 99 ? 4.752 -9.803 -7.821 1.00 98.50 99 THR A O 1
ATOM 752 N N . GLY A 1 100 ? 3.859 -9.363 -5.822 1.00 97.62 100 GLY A N 1
ATOM 753 C CA . GLY A 1 100 ? 5.092 -8.990 -5.141 1.00 97.62 100 GLY A CA 1
ATOM 754 C C . GLY A 1 100 ? 5.554 -10.065 -4.173 1.00 97.62 100 GLY A C 1
ATOM 755 O O . GLY A 1 100 ? 4.760 -10.518 -3.352 1.00 97.62 100 GLY A O 1
ATOM 756 N N . LEU A 1 101 ? 6.834 -10.429 -4.235 1.00 95.62 101 LEU A N 1
ATOM 757 C CA . LEU A 1 101 ? 7.402 -11.518 -3.440 1.00 95.62 101 LEU A CA 1
ATOM 758 C C . LEU A 1 101 ? 8.629 -11.044 -2.653 1.00 95.62 101 LEU A C 1
ATOM 760 O O . LEU A 1 101 ? 9.593 -10.546 -3.239 1.00 95.62 101 LEU A O 1
ATOM 764 N N . ASP A 1 102 ? 8.580 -11.222 -1.331 1.00 94.19 102 ASP A N 1
ATOM 765 C CA . ASP A 1 102 ? 9.731 -11.217 -0.412 1.00 94.19 102 ASP A CA 1
ATOM 766 C C . ASP A 1 102 ? 10.535 -9.901 -0.315 1.00 94.19 102 ASP A C 1
ATOM 768 O O . ASP A 1 102 ? 11.662 -9.874 0.190 1.00 94.19 102 ASP A O 1
ATOM 772 N N . TRP A 1 103 ? 9.969 -8.779 -0.768 1.00 94.25 103 TRP A N 1
ATOM 773 C CA . TRP A 1 103 ? 10.583 -7.457 -0.600 1.00 94.25 103 TRP A CA 1
ATOM 774 C C . TRP A 1 103 ? 10.740 -7.094 0.878 1.00 94.25 103 TRP A C 1
ATOM 776 O O . TRP A 1 103 ? 9.849 -7.320 1.692 1.00 94.25 103 TRP A O 1
ATOM 786 N N . ASN A 1 104 ? 11.864 -6.475 1.245 1.00 93.31 104 ASN A N 1
ATOM 787 C CA . ASN A 1 104 ? 12.148 -6.214 2.658 1.00 93.31 104 ASN A CA 1
ATOM 788 C C . ASN A 1 104 ? 11.236 -5.146 3.282 1.00 93.31 104 ASN A C 1
ATOM 790 O O . ASN A 1 104 ? 11.080 -5.123 4.504 1.00 93.31 104 ASN A O 1
ATOM 794 N N . ARG A 1 105 ? 10.661 -4.252 2.467 1.00 92.62 105 ARG A N 1
ATOM 795 C CA . ARG A 1 105 ? 9.707 -3.234 2.922 1.00 92.62 105 ARG A CA 1
ATOM 796 C C . ARG A 1 105 ? 8.349 -3.400 2.249 1.00 92.62 105 ARG A C 1
ATOM 798 O O . ARG A 1 105 ? 7.493 -4.113 2.757 1.00 92.62 105 ARG A O 1
ATOM 805 N N . TYR A 1 106 ? 8.150 -2.731 1.118 1.00 94.88 106 TYR A N 1
ATOM 806 C CA . TYR A 1 106 ? 6.852 -2.608 0.462 1.00 94.88 106 TYR A CA 1
ATOM 807 C C . TYR A 1 106 ? 6.920 -3.115 -0.973 1.00 94.88 106 TYR A C 1
ATOM 809 O O . TYR A 1 106 ? 7.917 -2.886 -1.655 1.00 94.88 106 TYR A O 1
ATOM 817 N N . LEU A 1 107 ? 5.848 -3.725 -1.466 1.00 97.19 107 LEU A N 1
ATOM 818 C CA . LEU A 1 107 ? 5.673 -3.972 -2.888 1.00 97.19 107 LEU A CA 1
ATOM 819 C C . LEU A 1 107 ? 5.553 -2.642 -3.636 1.00 97.19 107 LEU A C 1
ATOM 821 O O . LEU A 1 107 ? 6.318 -2.411 -4.559 1.00 97.19 107 LEU A O 1
ATOM 825 N N . ILE A 1 108 ? 4.669 -1.739 -3.211 1.00 97.69 108 ILE A N 1
ATOM 826 C CA . ILE A 1 108 ? 4.515 -0.407 -3.808 1.00 97.69 108 ILE A CA 1
ATOM 827 C C . ILE A 1 108 ? 4.977 0.657 -2.811 1.00 97.69 108 ILE A C 1
ATOM 829 O O . ILE A 1 108 ? 4.477 0.746 -1.693 1.00 97.69 108 ILE A O 1
ATOM 833 N N . TYR A 1 109 ? 5.922 1.502 -3.198 1.00 96.06 109 TYR A N 1
ATOM 834 C CA . TYR A 1 109 ? 6.454 2.556 -2.344 1.00 96.06 109 TYR A CA 1
ATOM 835 C C . TYR A 1 109 ? 6.290 3.918 -3.005 1.00 96.06 109 TYR A C 1
ATOM 837 O O . TYR A 1 109 ? 7.090 4.332 -3.847 1.00 96.06 109 TYR A O 1
ATOM 845 N N . VAL A 1 110 ? 5.250 4.628 -2.576 1.00 94.06 110 VAL A N 1
ATOM 846 C CA . VAL A 1 110 ? 4.959 5.985 -3.023 1.00 94.06 110 VAL A CA 1
ATOM 847 C C . VAL A 1 110 ? 5.695 6.969 -2.118 1.00 94.06 110 VAL A C 1
ATOM 849 O O . VAL A 1 110 ? 5.367 7.157 -0.934 1.00 94.06 110 VAL A O 1
ATOM 852 N N . ASN A 1 111 ? 6.739 7.584 -2.661 1.00 90.00 111 ASN A N 1
ATOM 853 C CA . ASN A 1 111 ? 7.556 8.543 -1.934 1.00 90.00 111 ASN A CA 1
ATOM 854 C C . ASN A 1 111 ? 8.340 9.448 -2.884 1.00 90.00 111 ASN A C 1
ATOM 856 O O . ASN A 1 111 ? 8.599 9.085 -4.023 1.00 90.00 111 ASN A O 1
ATOM 860 N N . GLY A 1 112 ? 8.756 10.608 -2.384 1.00 84.19 112 GLY A N 1
ATOM 861 C CA . GLY A 1 112 ? 9.500 11.598 -3.158 1.00 84.19 112 GLY A CA 1
ATOM 862 C C . GLY A 1 112 ? 8.778 12.937 -3.206 1.00 84.19 112 GLY A C 1
ATOM 863 O O . GLY A 1 112 ? 7.798 13.158 -2.493 1.00 84.19 112 GLY A O 1
ATOM 864 N N . THR A 1 113 ? 9.295 13.836 -4.035 1.00 77.25 113 THR A N 1
ATOM 865 C CA . THR A 1 113 ? 8.789 15.197 -4.218 1.00 77.25 113 THR A CA 1
ATOM 866 C C . THR A 1 113 ? 8.440 15.455 -5.687 1.00 77.25 113 THR A C 1
ATOM 868 O O . THR A 1 113 ? 9.033 14.824 -6.567 1.00 77.25 113 THR A O 1
ATOM 871 N N . PRO A 1 114 ? 7.516 16.396 -5.963 1.00 71.81 114 PRO A N 1
ATOM 872 C CA . PRO A 1 114 ? 6.684 17.152 -5.012 1.00 71.81 114 PRO A CA 1
ATOM 873 C C . PRO A 1 114 ? 5.602 16.286 -4.344 1.00 71.81 114 PRO A C 1
ATOM 875 O O . PRO A 1 114 ? 5.072 15.373 -4.965 1.00 71.81 114 PRO A O 1
ATOM 878 N N . ALA A 1 115 ? 5.248 16.577 -3.086 1.00 68.94 115 ALA A N 1
ATOM 879 C CA . ALA A 1 115 ? 4.074 15.963 -2.454 1.00 68.94 115 ALA A CA 1
ATOM 880 C C . ALA A 1 115 ? 2.815 16.419 -3.213 1.00 68.94 115 ALA A C 1
ATOM 882 O O . ALA A 1 115 ? 2.595 17.619 -3.357 1.00 68.94 115 ALA A O 1
ATOM 883 N N . SER A 1 116 ? 2.039 15.489 -3.776 1.00 64.88 116 SER A N 1
ATOM 884 C CA . SER A 1 116 ? 1.004 15.840 -4.760 1.00 64.88 116 SER A CA 1
ATOM 885 C C . SER A 1 116 ? -0.118 14.795 -4.873 1.00 64.88 116 SER A C 1
ATOM 887 O O . SER A 1 116 ? -0.065 13.736 -4.246 1.00 64.88 116 SER A O 1
ATOM 889 N N . THR A 1 117 ? -1.139 15.153 -5.657 1.00 71.38 117 THR A N 1
ATOM 890 C CA . THR A 1 117 ? -2.434 14.517 -5.929 1.00 71.38 117 THR A CA 1
ATOM 891 C C . THR A 1 117 ? -2.392 13.393 -6.971 1.00 71.38 117 THR A C 1
ATOM 893 O O . THR A 1 117 ? -3.399 13.160 -7.642 1.00 71.38 117 THR A O 1
ATOM 896 N N . GLY A 1 118 ? -1.255 12.718 -7.170 1.00 84.19 118 GLY A N 1
ATOM 897 C CA . GLY A 1 118 ? -1.206 11.559 -8.066 1.00 84.19 118 GLY A CA 1
ATOM 898 C C . GLY A 1 118 ? -2.276 10.529 -7.691 1.00 84.19 118 GLY A C 1
ATOM 899 O O . GLY A 1 118 ? -2.632 10.383 -6.513 1.00 84.19 118 GLY A O 1
ATOM 900 N N . ARG A 1 119 ? -2.818 9.839 -8.698 1.00 94.38 119 ARG A N 1
ATOM 901 C CA . ARG A 1 119 ? -3.802 8.774 -8.499 1.00 94.38 119 ARG A CA 1
ATOM 902 C C . ARG A 1 119 ? -3.126 7.419 -8.646 1.00 94.38 119 ARG A C 1
ATOM 904 O O . ARG A 1 119 ? -2.516 7.131 -9.676 1.00 94.38 119 ARG A O 1
ATOM 911 N N . HIS A 1 120 ? -3.262 6.589 -7.619 1.00 96.75 120 HIS A N 1
ATOM 912 C CA . HIS A 1 120 ? -2.728 5.233 -7.601 1.00 96.75 120 HIS A CA 1
ATOM 913 C C . HIS A 1 120 ? -3.876 4.235 -7.465 1.00 96.75 120 HIS A C 1
ATOM 915 O O . HIS A 1 120 ? -4.418 4.048 -6.377 1.00 96.75 120 HIS A O 1
ATOM 921 N N . ASP A 1 121 ? -4.248 3.601 -8.569 1.00 98.31 121 ASP A N 1
ATOM 922 C CA . ASP A 1 121 ? -5.259 2.551 -8.599 1.00 98.31 121 ASP A CA 1
ATOM 923 C C . ASP A 1 121 ? -4.560 1.186 -8.662 1.00 98.31 121 ASP A C 1
ATOM 925 O O . ASP A 1 121 ? -3.829 0.879 -9.605 1.00 98.31 121 ASP A O 1
ATOM 929 N N . LEU A 1 122 ? -4.765 0.377 -7.626 1.00 98.62 122 LEU A N 1
ATOM 930 C CA . LEU A 1 122 ? -4.211 -0.962 -7.472 1.00 98.62 122 LEU A CA 1
ATOM 931 C C . LEU A 1 122 ? -5.361 -1.969 -7.500 1.00 98.62 122 LEU A C 1
ATOM 933 O O . LEU A 1 122 ? -6.256 -1.922 -6.656 1.00 98.62 122 LEU A O 1
ATOM 937 N N . LYS A 1 123 ? -5.342 -2.894 -8.454 1.00 98.75 123 LYS A N 1
ATOM 938 C CA . LYS A 1 123 ? -6.376 -3.911 -8.638 1.00 98.75 123 LYS A CA 1
ATOM 939 C C . LYS A 1 123 ? -5.747 -5.295 -8.712 1.00 98.75 123 LYS A C 1
ATOM 941 O O . LYS A 1 123 ? -4.819 -5.511 -9.482 1.00 98.75 123 LYS A O 1
ATOM 946 N N . ALA A 1 124 ? -6.263 -6.236 -7.922 1.00 98.44 124 ALA A N 1
ATOM 947 C CA . ALA A 1 124 ? -5.731 -7.599 -7.855 1.00 98.44 124 ALA A CA 1
ATOM 948 C C . ALA A 1 124 ? -4.204 -7.627 -7.619 1.00 98.44 124 ALA A C 1
ATOM 950 O O . ALA A 1 124 ? -3.469 -8.368 -8.268 1.00 98.44 124 ALA A O 1
ATOM 951 N N . VAL A 1 125 ? -3.718 -6.761 -6.722 1.00 98.69 125 VAL A N 1
ATOM 952 C CA . VAL A 1 125 ? -2.303 -6.703 -6.342 1.00 98.69 125 VAL A CA 1
ATOM 953 C C . VAL A 1 125 ? -2.086 -7.540 -5.088 1.00 98.69 125 VAL A C 1
ATOM 955 O O . VAL A 1 125 ? -2.697 -7.274 -4.052 1.00 98.69 125 VAL A O 1
ATOM 958 N N . SER A 1 126 ? -1.195 -8.520 -5.169 1.00 98.12 126 SER A N 1
ATOM 959 C CA . SER A 1 126 ? -0.881 -9.451 -4.090 1.00 98.12 126 SER A CA 1
ATOM 960 C C . SER A 1 126 ? 0.556 -9.277 -3.616 1.00 98.12 126 SER A C 1
ATOM 962 O O . SER A 1 126 ? 1.494 -9.438 -4.388 1.00 98.12 126 SER A O 1
ATOM 964 N N . ALA A 1 127 ? 0.733 -8.977 -2.334 1.00 96.81 127 ALA A N 1
ATOM 965 C CA . ALA A 1 127 ? 2.017 -8.935 -1.650 1.00 96.81 127 ALA A CA 1
ATOM 966 C C . ALA A 1 127 ? 2.163 -10.160 -0.735 1.00 96.81 127 ALA A C 1
ATOM 968 O O . ALA A 1 127 ? 1.310 -10.422 0.121 1.00 96.81 127 ALA A O 1
ATOM 969 N N . VAL A 1 128 ? 3.245 -10.912 -0.928 1.00 95.62 128 VAL A N 1
ATOM 970 C CA . VAL A 1 128 ? 3.576 -12.116 -0.161 1.00 95.62 128 VAL A CA 1
ATOM 971 C C . VAL A 1 128 ? 4.906 -11.892 0.547 1.00 95.62 128 VAL A C 1
ATOM 973 O O . VAL A 1 128 ? 5.913 -11.579 -0.090 1.00 95.62 128 VAL A O 1
ATOM 976 N N . ASN A 1 129 ? 4.901 -12.040 1.875 1.00 92.69 129 ASN A N 1
ATOM 977 C CA . ASN A 1 129 ? 6.050 -11.807 2.763 1.00 92.69 129 ASN A CA 1
ATOM 978 C C . ASN A 1 129 ? 6.641 -10.387 2.697 1.00 92.69 129 ASN A C 1
ATOM 980 O O . ASN A 1 129 ? 7.783 -10.159 3.092 1.00 92.69 129 ASN A O 1
ATOM 984 N N . CYS A 1 130 ? 5.853 -9.418 2.244 1.00 92.38 130 CYS A N 1
ATOM 985 C CA . CYS A 1 130 ? 6.185 -8.001 2.243 1.00 92.38 130 CYS A CA 1
ATOM 986 C C . CYS A 1 130 ? 4.913 -7.174 2.449 1.00 92.38 130 CYS A C 1
ATOM 988 O O . CYS A 1 130 ? 3.802 -7.682 2.291 1.00 92.38 130 CYS A O 1
ATOM 990 N N . ALA A 1 131 ? 5.063 -5.914 2.856 1.00 93.88 131 ALA A N 1
ATOM 991 C CA . ALA A 1 131 ? 3.918 -5.023 2.961 1.00 93.88 131 ALA A CA 1
ATOM 992 C C . ALA A 1 131 ? 3.437 -4.628 1.559 1.00 93.88 131 ALA A C 1
ATOM 994 O O . ALA A 1 131 ? 4.245 -4.462 0.648 1.00 93.88 131 ALA A O 1
ATOM 995 N N . LEU A 1 132 ? 2.140 -4.432 1.362 1.00 95.25 132 LEU A N 1
ATOM 996 C CA . LEU A 1 132 ? 1.593 -4.131 0.043 1.00 95.25 132 LEU A CA 1
ATOM 997 C C . LEU A 1 132 ? 1.969 -2.728 -0.427 1.00 95.25 132 LEU A C 1
ATOM 999 O O . LEU A 1 132 ? 2.504 -2.570 -1.524 1.00 95.25 132 LEU A O 1
ATOM 1003 N N . VAL A 1 133 ? 1.718 -1.703 0.385 1.00 94.62 133 VAL A N 1
ATOM 1004 C CA . VAL A 1 133 ? 1.916 -0.319 -0.054 1.00 94.62 133 VAL A CA 1
ATOM 1005 C C . VAL A 1 133 ? 2.350 0.610 1.066 1.00 94.62 133 VAL A C 1
ATOM 1007 O O . VAL A 1 133 ? 1.812 0.577 2.165 1.00 94.62 133 VAL A O 1
ATOM 1010 N N . GLN A 1 134 ? 3.273 1.517 0.767 1.00 93.44 134 GLN A N 1
ATOM 1011 C CA . GLN A 1 134 ? 3.326 2.810 1.435 1.00 93.44 134 GLN A CA 1
ATOM 1012 C C . GLN A 1 134 ? 2.673 3.841 0.515 1.00 93.44 134 GLN A C 1
ATOM 1014 O O . GLN A 1 134 ? 3.239 4.158 -0.531 1.00 93.44 134 GLN A O 1
ATOM 1019 N N . SER A 1 135 ? 1.503 4.363 0.891 1.00 91.38 135 SER A N 1
ATOM 1020 C CA . SER A 1 135 ? 0.756 5.308 0.049 1.00 91.38 135 SER A CA 1
ATOM 1021 C C . SER A 1 135 ? 1.386 6.703 0.082 1.00 91.38 135 SER A C 1
ATOM 1023 O O . SER A 1 135 ? 2.148 7.013 0.991 1.00 91.38 135 SER A O 1
ATOM 1025 N N . GLY A 1 136 ? 1.065 7.588 -0.863 1.00 88.06 136 GLY A N 1
ATOM 1026 C CA . GLY A 1 136 ? 1.441 9.005 -0.762 1.00 88.06 136 GLY A CA 1
ATOM 1027 C C . GLY A 1 136 ? 0.638 9.704 0.340 1.00 88.06 136 GLY A C 1
ATOM 1028 O O . GLY A 1 136 ? -0.475 9.285 0.640 1.00 88.06 136 GLY A O 1
ATOM 1029 N N . SER A 1 137 ? 1.186 10.750 0.966 1.00 84.56 137 SER A N 1
ATOM 1030 C CA . SER A 1 137 ? 0.459 11.535 1.983 1.00 84.56 137 SER A CA 1
ATOM 1031 C C . SER A 1 137 ? -0.668 12.377 1.385 1.00 84.56 137 SER A C 1
ATOM 1033 O O . SER A 1 137 ? -1.683 12.590 2.032 1.00 84.56 137 SER A O 1
ATOM 1035 N N . SER A 1 138 ? -0.493 12.828 0.144 1.00 83.50 138 SER A N 1
ATOM 1036 C CA . SER A 1 138 ? -1.432 13.703 -0.571 1.00 83.50 138 SER A CA 1
ATOM 1037 C C . SER A 1 138 ? -2.030 13.039 -1.816 1.00 83.50 138 SER A C 1
ATOM 1039 O O . SER A 1 138 ? -2.795 13.667 -2.540 1.00 83.50 138 SER A O 1
ATOM 1041 N N . SER A 1 139 ? -1.675 11.777 -2.068 1.00 86.62 139 SER A N 1
ATOM 1042 C CA . SER A 1 139 ? -2.091 11.012 -3.243 1.00 86.62 139 SER A CA 1
ATOM 1043 C C . SER A 1 139 ? -3.330 10.184 -2.923 1.00 86.62 139 SER A C 1
ATOM 1045 O O . SER A 1 139 ? -3.373 9.532 -1.876 1.00 86.62 139 SER A O 1
ATOM 1047 N N . GLN A 1 140 ? -4.292 10.135 -3.844 1.00 91.31 140 GLN A N 1
ATOM 1048 C CA . GLN A 1 140 ? -5.433 9.229 -3.723 1.00 91.31 140 GLN A CA 1
ATOM 1049 C C . GLN A 1 140 ? -4.980 7.807 -4.055 1.00 91.31 140 GLN A C 1
ATOM 1051 O O . GLN A 1 140 ? -4.419 7.566 -5.126 1.00 91.31 140 GLN A O 1
ATOM 1056 N N . THR A 1 141 ? -5.238 6.861 -3.151 1.00 94.69 141 THR A N 1
ATOM 1057 C CA . THR A 1 141 ? -4.947 5.440 -3.384 1.00 94.69 141 THR A CA 1
ATOM 1058 C C . THR A 1 141 ? -6.231 4.619 -3.362 1.00 94.69 141 THR A C 1
ATOM 1060 O O . THR A 1 141 ? -6.952 4.617 -2.365 1.00 94.69 141 THR A O 1
ATOM 1063 N N . THR A 1 142 ? -6.502 3.897 -4.444 1.00 98.00 142 THR A N 1
ATOM 1064 C CA . THR A 1 142 ? -7.625 2.959 -4.551 1.00 98.00 142 THR A CA 1
ATOM 1065 C C . THR A 1 142 ? -7.078 1.539 -4.582 1.00 98.00 142 THR A C 1
ATOM 1067 O O . THR A 1 142 ? -6.198 1.243 -5.385 1.00 98.00 142 THR A O 1
ATOM 1070 N N . LEU A 1 143 ? -7.590 0.652 -3.735 1.00 98.50 143 LEU A N 1
ATOM 1071 C CA . LEU A 1 143 ? -7.234 -0.764 -3.689 1.00 98.50 143 LEU A CA 1
ATOM 1072 C C . LEU A 1 143 ? -8.486 -1.598 -3.953 1.00 98.50 143 LEU A C 1
ATOM 1074 O O . LEU A 1 143 ? -9.492 -1.437 -3.268 1.00 98.50 143 LEU A O 1
ATOM 1078 N N . ILE A 1 144 ? -8.440 -2.489 -4.938 1.00 98.75 144 ILE A N 1
ATOM 1079 C CA . ILE A 1 144 ? -9.572 -3.346 -5.300 1.00 98.75 144 ILE A CA 1
ATOM 1080 C C . ILE A 1 144 ? -9.099 -4.790 -5.340 1.00 98.75 144 ILE A C 1
ATOM 1082 O O . ILE A 1 144 ? -8.323 -5.165 -6.222 1.00 98.75 144 ILE A O 1
ATOM 1086 N N . ARG A 1 145 ? -9.622 -5.623 -4.434 1.00 98.50 145 ARG A N 1
ATOM 1087 C CA . ARG A 1 145 ? -9.265 -7.048 -4.329 1.00 98.50 145 ARG A CA 1
ATOM 1088 C C . ARG A 1 145 ? -7.756 -7.262 -4.190 1.00 98.50 145 ARG A C 1
ATOM 1090 O O . ARG A 1 145 ? -7.185 -8.159 -4.803 1.00 98.50 145 ARG A O 1
ATOM 1097 N N . CYS A 1 146 ? -7.110 -6.388 -3.430 1.00 98.50 146 CYS A N 1
ATOM 1098 C CA . CYS A 1 146 ? -5.691 -6.483 -3.126 1.00 98.50 146 CYS A CA 1
ATOM 1099 C C . CYS A 1 146 ? -5.469 -7.423 -1.935 1.00 98.50 146 CYS A C 1
ATOM 1101 O O . CYS A 1 146 ? -6.381 -7.643 -1.141 1.00 98.50 146 CYS A O 1
ATOM 1103 N N . SER A 1 147 ? -4.272 -7.985 -1.780 1.00 96.56 147 SER A N 1
ATOM 1104 C CA . SER A 1 147 ? -3.981 -8.881 -0.658 1.00 96.56 147 SER A CA 1
ATOM 1105 C C . SER A 1 147 ? -2.586 -8.670 -0.094 1.00 96.56 147 SER A C 1
ATOM 1107 O O . SER A 1 147 ? -1.609 -8.694 -0.838 1.00 96.56 147 SER A O 1
ATOM 1109 N N . GLU A 1 148 ? -2.482 -8.554 1.221 1.00 93.62 148 GLU A N 1
ATOM 1110 C CA . GLU A 1 148 ? -1.220 -8.595 1.955 1.00 93.62 148 GLU A CA 1
ATOM 1111 C C . GLU A 1 148 ? -1.186 -9.851 2.825 1.00 93.62 148 GLU A C 1
ATOM 1113 O O . GLU A 1 148 ? -2.086 -10.052 3.641 1.00 93.62 148 GLU A O 1
ATOM 1118 N N . SER A 1 149 ? -0.158 -10.684 2.649 1.00 91.69 149 SER A N 1
ATOM 1119 C CA . SER A 1 149 ? -0.034 -11.980 3.322 1.00 91.69 149 SER A CA 1
ATOM 1120 C C . SER A 1 149 ? 1.392 -12.271 3.792 1.00 91.69 149 SER A C 1
ATOM 1122 O O . SER A 1 149 ? 2.373 -11.727 3.276 1.00 91.69 149 SER A O 1
ATOM 1124 N N . GLY A 1 150 ? 1.517 -13.168 4.772 1.00 86.06 150 GLY A N 1
ATOM 1125 C CA . GLY A 1 150 ? 2.814 -13.626 5.278 1.00 86.06 150 GLY A CA 1
ATOM 1126 C C . GLY A 1 150 ? 3.303 -12.873 6.520 1.00 86.06 150 GLY A C 1
ATOM 1127 O O . GLY A 1 150 ? 2.518 -12.542 7.411 1.00 86.06 150 GLY A O 1
ATOM 1128 N N . LEU A 1 151 ? 4.621 -12.714 6.659 1.00 79.81 151 LEU A N 1
ATOM 1129 C CA . LEU A 1 151 ? 5.269 -12.010 7.779 1.00 79.81 151 LEU A CA 1
ATOM 1130 C C . LEU A 1 151 ? 6.187 -10.900 7.246 1.00 79.81 151 LEU A C 1
ATOM 1132 O O . LEU A 1 151 ? 7.407 -11.076 7.223 1.00 79.81 151 LEU A O 1
ATOM 1136 N N . PRO A 1 152 ? 5.627 -9.767 6.789 1.00 78.81 152 PRO A N 1
ATOM 1137 C CA . PRO A 1 152 ? 6.432 -8.633 6.350 1.00 78.81 152 PRO A CA 1
ATOM 1138 C C . PRO A 1 152 ? 7.367 -8.156 7.467 1.00 78.81 152 PRO A C 1
ATOM 1140 O O . PRO A 1 152 ? 6.955 -7.948 8.611 1.00 78.81 152 PRO A O 1
ATOM 1143 N N . LYS A 1 153 ? 8.640 -7.936 7.129 1.00 79.81 153 LYS A N 1
ATOM 1144 C CA . LYS A 1 153 ? 9.676 -7.523 8.096 1.00 79.81 153 LYS A CA 1
ATOM 1145 C C . LYS A 1 153 ? 9.394 -6.155 8.728 1.00 79.81 153 LYS A C 1
ATOM 1147 O O . LYS A 1 153 ? 9.870 -5.870 9.821 1.00 79.81 153 LYS A O 1
ATOM 1152 N N . ASN A 1 154 ? 8.618 -5.317 8.046 1.00 77.88 154 ASN A N 1
ATOM 1153 C CA . ASN A 1 154 ? 8.201 -3.979 8.463 1.00 77.88 154 ASN A CA 1
ATOM 1154 C C . ASN A 1 154 ? 6.777 -3.923 9.053 1.00 77.88 154 ASN A C 1
ATOM 1156 O O . ASN A 1 154 ? 6.252 -2.828 9.240 1.00 77.88 154 ASN A O 1
ATOM 1160 N N . GLY A 1 155 ? 6.150 -5.067 9.349 1.00 82.62 155 GLY A N 1
ATOM 1161 C CA . GLY A 1 155 ? 4.834 -5.139 9.994 1.00 82.62 155 GLY A CA 1
ATOM 1162 C C . GLY A 1 155 ? 3.654 -5.178 9.022 1.00 82.62 155 GLY A C 1
ATOM 1163 O O . GLY A 1 155 ? 2.920 -6.162 9.025 1.00 82.62 155 GLY A O 1
ATOM 1164 N N . GLY A 1 156 ? 3.467 -4.153 8.193 1.00 87.88 156 GLY A N 1
ATOM 1165 C CA . GLY A 1 156 ? 2.340 -4.059 7.257 1.00 87.88 156 GLY A CA 1
ATOM 1166 C C . GLY A 1 156 ? 2.410 -2.812 6.377 1.00 87.88 156 GLY A C 1
ATOM 1167 O O . GLY A 1 156 ? 3.370 -2.037 6.451 1.00 87.88 156 GLY A O 1
ATOM 1168 N N . SER A 1 157 ? 1.420 -2.631 5.503 1.00 91.00 157 SER A N 1
ATOM 1169 C CA . SER A 1 157 ? 1.281 -1.423 4.678 1.00 91.00 157 SER A CA 1
ATOM 1170 C C . SER A 1 157 ? 1.190 -0.145 5.511 1.00 91.00 157 SER A C 1
ATOM 1172 O O . SER A 1 157 ? 0.828 -0.142 6.679 1.00 91.00 157 SER A O 1
ATOM 1174 N N . PHE A 1 158 ? 1.506 0.982 4.883 1.00 89.44 158 PHE A N 1
ATOM 1175 C CA . PHE A 1 158 ? 1.577 2.283 5.528 1.00 89.44 158 PHE A CA 1
ATOM 1176 C C . PHE A 1 158 ? 0.745 3.316 4.763 1.00 89.44 158 PHE A C 1
ATOM 1178 O O . PHE A 1 158 ? 1.206 3.941 3.802 1.00 89.44 158 PHE A O 1
ATOM 1185 N N . LEU A 1 159 ? -0.510 3.476 5.184 1.00 88.88 159 LEU A N 1
ATOM 1186 C CA . LEU A 1 159 ? -1.532 4.270 4.493 1.00 88.88 159 LEU A CA 1
ATOM 1187 C C . LEU A 1 159 ? -1.562 5.732 4.982 1.00 88.88 159 LEU A C 1
ATOM 1189 O O . LEU A 1 159 ? -2.316 6.085 5.892 1.00 88.88 159 LEU A O 1
ATOM 1193 N N . LYS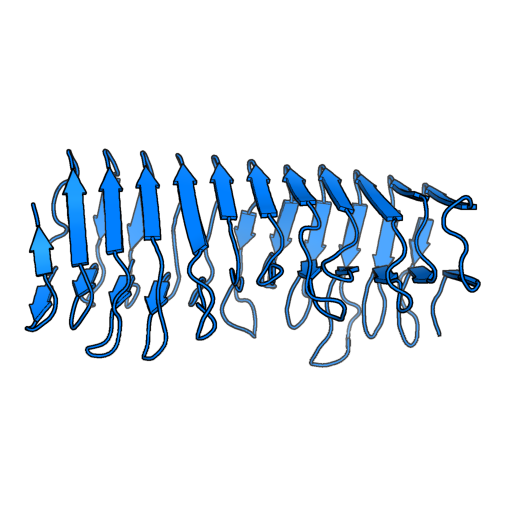 A 1 160 ? -0.727 6.589 4.379 1.00 85.31 160 LYS A N 1
ATOM 1194 C CA . LYS A 1 160 ? -0.478 7.985 4.797 1.00 85.31 160 LYS A CA 1
ATOM 1195 C C . LYS A 1 160 ? -1.560 8.991 4.380 1.00 85.31 160 LYS A C 1
ATOM 1197 O O . LYS A 1 160 ? -1.793 9.939 5.123 1.00 85.31 160 LYS A O 1
ATOM 1202 N N . GLY A 1 161 ? -2.164 8.818 3.207 1.00 86.00 161 GLY A N 1
ATOM 1203 C CA . GLY A 1 161 ? -3.090 9.776 2.585 1.00 86.00 161 GLY A CA 1
ATOM 1204 C C . GLY A 1 161 ? -4.516 9.239 2.449 1.00 86.00 161 GLY A C 1
ATOM 1205 O O . GLY A 1 161 ? -4.870 8.298 3.163 1.00 86.00 161 GLY A O 1
ATOM 1206 N N . PRO A 1 162 ? -5.332 9.826 1.554 1.00 89.88 162 PRO A N 1
ATOM 1207 C CA . PRO A 1 162 ? -6.659 9.319 1.227 1.00 89.88 162 PRO A CA 1
ATOM 1208 C C . PRO A 1 162 ? -6.609 7.907 0.637 1.00 89.88 162 PRO A C 1
ATOM 1210 O O . PRO A 1 162 ? -5.854 7.640 -0.307 1.00 89.88 162 PRO A O 1
ATOM 1213 N N . VAL A 1 163 ? -7.411 6.998 1.194 1.00 93.38 163 VAL A N 1
ATOM 1214 C CA . VAL A 1 163 ? -7.435 5.590 0.776 1.00 93.38 163 VAL A CA 1
ATOM 1215 C C . VAL A 1 163 ? -8.858 5.073 0.657 1.00 93.38 163 VAL A C 1
ATOM 1217 O O . VAL A 1 163 ? -9.676 5.271 1.549 1.00 93.38 163 VAL A O 1
ATOM 1220 N N . THR A 1 164 ? -9.120 4.325 -0.408 1.00 96.88 164 THR A N 1
ATOM 1221 C CA . THR A 1 164 ? -10.319 3.496 -0.538 1.00 96.88 164 THR A CA 1
ATOM 1222 C C . THR A 1 164 ? -9.893 2.071 -0.848 1.00 96.88 164 THR A C 1
ATOM 1224 O O . THR A 1 164 ? -9.248 1.835 -1.863 1.00 96.88 164 THR A O 1
ATOM 1227 N N . SER A 1 165 ? -10.242 1.122 0.013 1.00 98.00 165 SER A N 1
ATOM 1228 C CA . SER A 1 165 ? -10.007 -0.308 -0.176 1.00 98.00 165 SER A CA 1
ATOM 1229 C C . SER A 1 165 ? -11.332 -1.049 -0.291 1.00 98.00 165 SER A C 1
ATOM 1231 O O . SER A 1 165 ? -12.249 -0.790 0.488 1.00 98.00 165 SER A O 1
ATOM 1233 N N . ILE A 1 166 ? -11.445 -1.929 -1.287 1.00 98.69 166 ILE A N 1
ATOM 1234 C CA . ILE A 1 166 ? -12.675 -2.656 -1.603 1.00 98.69 166 ILE A CA 1
ATOM 1235 C C . ILE A 1 166 ? -12.371 -4.137 -1.826 1.00 98.69 166 ILE A C 1
ATOM 1237 O O . ILE A 1 166 ? -11.709 -4.507 -2.802 1.00 98.69 166 ILE A O 1
ATOM 1241 N N . GLY A 1 167 ? -12.921 -4.992 -0.966 1.00 98.38 167 GLY A N 1
ATOM 1242 C CA . GLY A 1 167 ? -12.798 -6.445 -1.066 1.00 98.38 167 GLY A CA 1
ATOM 1243 C C . GLY A 1 167 ? -11.359 -6.946 -0.939 1.00 98.38 167 GLY A C 1
ATOM 1244 O O . GLY A 1 167 ? -11.023 -7.965 -1.540 1.00 98.38 167 GLY A O 1
ATOM 1245 N N . SER A 1 168 ? -10.499 -6.207 -0.238 1.00 98.25 168 SER A N 1
ATOM 1246 C CA . SER A 1 168 ? -9.089 -6.549 -0.040 1.00 98.25 168 SER A CA 1
ATOM 1247 C C . SER A 1 168 ? -8.881 -7.403 1.213 1.00 98.25 168 SER A C 1
ATOM 1249 O O . SER A 1 168 ? -9.679 -7.364 2.149 1.00 98.25 168 SER A O 1
ATOM 1251 N N . THR A 1 169 ? -7.775 -8.144 1.254 1.00 97.19 169 THR A N 1
ATOM 1252 C CA . THR A 1 169 ? -7.368 -8.967 2.401 1.00 97.19 169 THR A CA 1
ATOM 1253 C C . THR A 1 169 ? -6.117 -8.400 3.062 1.00 97.19 169 THR A C 1
ATOM 1255 O O . THR A 1 169 ? -5.108 -8.168 2.397 1.00 97.19 169 THR A O 1
ATOM 1258 N N . TRP A 1 170 ? -6.155 -8.231 4.382 1.00 94.25 170 TRP A N 1
ATOM 1259 C CA . TRP A 1 170 ? -5.069 -7.648 5.164 1.00 94.25 170 TRP A CA 1
ATOM 1260 C C . TRP A 1 170 ? -4.648 -8.569 6.311 1.00 94.25 170 TRP A C 1
ATOM 1262 O O . TRP A 1 170 ? -5.383 -8.723 7.289 1.00 94.25 170 TRP A O 1
ATOM 1272 N N . GLU A 1 171 ? -3.452 -9.152 6.217 1.00 91.88 171 GLU A N 1
ATOM 1273 C CA . GLU A 1 171 ? -2.866 -9.978 7.288 1.00 91.88 171 GLU A CA 1
ATOM 1274 C C . GLU A 1 171 ? -1.724 -9.291 8.056 1.00 91.88 171 GLU A C 1
ATOM 1276 O O . GLU A 1 171 ? -1.334 -9.753 9.137 1.00 91.88 171 GLU A O 1
ATOM 1281 N N . GLY A 1 172 ? -1.173 -8.193 7.528 1.00 82.44 172 GLY A N 1
ATOM 1282 C CA . GLY A 1 172 ? -0.151 -7.425 8.230 1.00 82.44 172 GLY A CA 1
ATOM 1283 C C . GLY A 1 172 ? -0.701 -6.559 9.360 1.00 82.44 172 GLY A C 1
ATOM 1284 O O . GLY A 1 172 ? -1.896 -6.527 9.669 1.00 82.44 172 GLY A O 1
ATOM 1285 N N . ALA A 1 173 ? 0.221 -5.879 10.031 1.00 80.06 173 ALA A N 1
ATOM 1286 C CA . ALA A 1 173 ? -0.025 -5.109 11.242 1.00 80.06 173 ALA A CA 1
ATOM 1287 C C . ALA A 1 173 ? 0.476 -3.665 11.110 1.00 80.06 173 ALA A C 1
ATOM 1289 O O . ALA A 1 173 ? 1.400 -3.389 10.353 1.00 80.06 173 ALA A O 1
ATOM 1290 N N . GLY A 1 174 ? -0.094 -2.745 11.894 1.00 74.12 174 GLY A N 1
ATOM 1291 C CA . GLY A 1 174 ? 0.319 -1.335 11.895 1.00 74.12 174 GLY A CA 1
ATOM 1292 C C . GLY A 1 174 ? -0.065 -0.571 10.623 1.00 74.12 174 GLY A C 1
ATOM 1293 O O . GLY A 1 174 ? 0.641 0.347 10.218 1.00 74.12 174 GLY A O 1
ATOM 1294 N N . MET A 1 175 ? -1.196 -0.938 10.019 1.00 73.25 175 MET A N 1
ATOM 1295 C CA . MET A 1 175 ? -1.613 -0.625 8.650 1.00 73.25 175 MET A CA 1
ATOM 1296 C C . MET A 1 175 ? -1.883 0.856 8.344 1.00 73.25 175 MET A C 1
ATOM 1298 O O . MET A 1 175 ? -2.178 1.225 7.207 1.00 73.25 175 MET A O 1
ATOM 1302 N N . ILE A 1 176 ? -1.798 1.737 9.340 1.00 69.00 176 ILE A N 1
ATOM 1303 C CA . ILE A 1 176 ? -2.112 3.156 9.191 1.00 69.00 176 ILE A CA 1
ATOM 1304 C C . ILE A 1 176 ? -1.103 3.981 9.973 1.00 69.00 176 ILE A C 1
ATOM 1306 O O . ILE A 1 176 ? -0.989 3.847 11.190 1.00 69.00 176 ILE A O 1
ATOM 1310 N N . ALA A 1 177 ? -0.453 4.909 9.276 1.00 59.75 177 ALA A N 1
ATOM 1311 C CA . ALA A 1 177 ? 0.009 6.127 9.912 1.00 59.75 177 ALA A CA 1
ATOM 1312 C C . ALA A 1 177 ? -0.751 7.312 9.380 1.00 59.75 177 ALA A C 1
ATOM 1314 O O . ALA A 1 177 ? -1.038 7.437 8.190 1.00 59.75 177 ALA A O 1
ATOM 1315 N N . VAL A 1 178 ? -0.973 8.235 10.292 1.00 54.38 178 VAL A N 1
ATOM 1316 C CA . VAL A 1 178 ? -1.330 9.587 9.940 1.00 54.38 178 VAL A CA 1
ATOM 1317 C C . VAL A 1 178 ? -0.094 10.437 10.170 1.00 54.38 178 VAL A C 1
ATOM 1319 O O . VAL A 1 178 ? 0.560 10.336 11.210 1.00 54.38 178 VAL A O 1
ATOM 1322 N N . LEU A 1 179 ? 0.247 11.233 9.166 1.00 56.22 179 LEU A N 1
ATOM 1323 C CA . LEU A 1 179 ? 1.250 12.270 9.319 1.00 56.22 179 LEU A CA 1
ATOM 1324 C C . LEU A 1 179 ? 0.585 13.504 9.925 1.00 56.22 179 LEU A C 1
ATOM 1326 O O . LEU A 1 179 ? -0.528 13.872 9.550 1.00 56.22 179 LEU A O 1
ATOM 1330 N N . GLU A 1 180 ? 1.291 14.143 10.850 1.00 53.41 180 GLU A N 1
ATOM 1331 C CA . GLU A 1 180 ? 0.879 15.406 11.456 1.00 53.41 180 GLU A CA 1
ATOM 1332 C C . GLU A 1 180 ? 0.487 16.428 10.377 1.00 53.41 180 GLU A C 1
ATOM 1334 O O . GLU A 1 180 ? 1.216 16.625 9.406 1.00 53.41 180 GLU A O 1
ATOM 1339 N N . GLY A 1 181 ? -0.684 17.051 10.530 1.00 59.53 181 GLY A N 1
ATOM 1340 C CA . GLY A 1 181 ? -1.186 18.064 9.595 1.00 59.53 181 GLY A CA 1
ATOM 1341 C C . GLY A 1 181 ? -1.896 17.531 8.344 1.00 59.53 181 GLY A C 1
ATOM 1342 O O . GLY A 1 181 ? -2.399 18.338 7.568 1.00 59.53 181 GLY A O 1
ATOM 1343 N N . VAL A 1 182 ? -2.001 16.210 8.149 1.00 67.50 182 VAL A N 1
ATOM 1344 C CA . VAL A 1 182 ? -2.720 15.617 7.007 1.00 67.50 182 VAL A CA 1
ATOM 1345 C C . VAL A 1 182 ? -3.990 14.916 7.489 1.00 67.50 182 VAL A C 1
ATOM 1347 O O . VAL A 1 182 ? -3.981 13.730 7.820 1.00 67.50 182 VAL A O 1
ATOM 1350 N N . ALA A 1 183 ? -5.104 15.650 7.516 1.00 73.88 183 ALA A N 1
ATOM 1351 C CA . ALA A 1 183 ? -6.418 15.042 7.695 1.00 73.88 183 ALA A CA 1
ATOM 1352 C C . ALA A 1 183 ? -6.794 14.292 6.407 1.00 73.88 183 ALA A C 1
ATOM 1354 O O . ALA A 1 183 ? -6.960 14.904 5.355 1.00 73.88 183 ALA A O 1
ATOM 1355 N N . ALA A 1 184 ? -6.898 12.966 6.489 1.00 83.12 184 ALA A N 1
ATOM 1356 C CA . ALA A 1 184 ? -7.249 12.121 5.353 1.00 83.12 184 ALA A CA 1
ATOM 1357 C C . ALA A 1 184 ? -8.359 11.135 5.718 1.00 83.12 184 ALA A C 1
ATOM 1359 O O . ALA A 1 184 ? -8.400 10.617 6.839 1.00 83.12 184 ALA A O 1
ATOM 1360 N N . GLU A 1 185 ? -9.224 10.869 4.745 1.00 90.00 185 GLU A N 1
ATOM 1361 C CA . GLU A 1 185 ? -10.269 9.857 4.828 1.00 90.00 185 GLU A CA 1
ATOM 1362 C C . GLU A 1 185 ? -9.741 8.511 4.336 1.00 90.00 185 GLU A C 1
ATOM 1364 O O . GLU A 1 185 ? -9.101 8.410 3.285 1.00 90.00 185 GLU A O 1
ATOM 1369 N N . ARG A 1 186 ? -10.005 7.463 5.114 1.00 92.19 186 ARG A N 1
ATOM 1370 C CA . ARG A 1 186 ? -9.635 6.091 4.774 1.00 92.19 186 ARG A CA 1
ATOM 1371 C C . ARG A 1 186 ? -10.864 5.208 4.884 1.00 92.19 186 ARG A C 1
ATOM 1373 O O . ARG A 1 186 ? -11.429 5.083 5.965 1.00 92.19 186 ARG A O 1
ATOM 1380 N N . SER A 1 187 ? -11.258 4.593 3.779 1.00 95.56 187 SER A N 1
ATOM 1381 C CA . SER A 1 187 ? -12.430 3.728 3.706 1.00 95.56 187 SER A CA 1
ATOM 1382 C C . SER A 1 187 ? -12.039 2.306 3.336 1.00 95.56 187 SER A C 1
ATOM 1384 O O . SER A 1 187 ? -11.261 2.094 2.408 1.00 95.56 187 SER A O 1
ATOM 1386 N N . PHE A 1 188 ? -12.589 1.341 4.064 1.00 97.25 188 PHE A N 1
ATOM 1387 C CA . PHE A 1 188 ? -12.400 -0.090 3.858 1.00 97.25 188 PHE A CA 1
ATOM 1388 C C . PHE A 1 188 ? -13.779 -0.738 3.731 1.00 97.25 188 PHE A C 1
ATOM 1390 O O . PHE A 1 188 ? -14.586 -0.677 4.663 1.00 97.25 188 PHE A O 1
ATOM 1397 N N . VAL A 1 189 ? -14.068 -1.330 2.574 1.00 98.44 189 VAL A N 1
ATOM 1398 C CA . VAL A 1 189 ? -15.406 -1.803 2.202 1.00 98.44 189 VAL A CA 1
ATOM 1399 C C . VAL A 1 189 ? -15.346 -3.273 1.821 1.00 98.44 189 VAL A C 1
ATOM 1401 O O . VAL A 1 189 ? -14.696 -3.642 0.848 1.00 98.44 189 VAL A O 1
ATOM 1404 N N . ASN A 1 190 ? -16.065 -4.119 2.559 1.00 98.38 190 ASN A N 1
ATOM 1405 C CA . ASN A 1 190 ? -16.085 -5.574 2.370 1.00 98.38 190 ASN A CA 1
ATOM 1406 C C . ASN A 1 190 ? -14.695 -6.231 2.464 1.00 98.38 190 ASN A C 1
ATOM 1408 O O . ASN A 1 190 ? -14.464 -7.299 1.899 1.00 98.38 190 ASN A O 1
ATOM 1412 N N . ASP A 1 191 ? -13.765 -5.587 3.169 1.00 98.06 191 ASP A N 1
ATOM 1413 C CA . ASP A 1 191 ? -12.413 -6.096 3.366 1.00 98.06 191 ASP A CA 1
ATOM 1414 C C . ASP A 1 191 ? -12.387 -7.243 4.385 1.00 98.06 191 ASP A C 1
ATOM 1416 O O . ASP A 1 191 ? -13.191 -7.305 5.319 1.00 98.06 191 ASP A O 1
ATOM 1420 N N . THR A 1 192 ? -11.419 -8.142 4.220 1.00 97.62 192 THR A N 1
ATOM 1421 C CA . THR A 1 192 ? -11.097 -9.205 5.176 1.00 97.62 192 THR A CA 1
ATOM 1422 C C . THR A 1 192 ? -9.843 -8.825 5.957 1.00 97.62 192 THR A C 1
ATOM 1424 O O . THR A 1 192 ? -8.784 -8.601 5.377 1.00 97.62 192 THR A O 1
ATOM 1427 N N . ILE A 1 193 ? -9.937 -8.756 7.282 1.00 95.69 193 ILE A N 1
ATOM 1428 C CA . ILE A 1 193 ? -8.869 -8.283 8.170 1.00 95.69 193 ILE A CA 1
ATOM 1429 C C . ILE A 1 193 ? -8.516 -9.397 9.155 1.00 95.69 193 ILE A C 1
ATOM 1431 O O . ILE A 1 193 ? -9.329 -9.773 10.000 1.00 95.69 193 ILE A O 1
ATOM 1435 N N . ARG A 1 194 ? -7.295 -9.929 9.042 1.00 94.25 194 ARG A N 1
ATOM 1436 C CA . ARG A 1 194 ? -6.789 -11.061 9.841 1.00 94.25 194 ARG A CA 1
ATOM 1437 C C . ARG A 1 194 ? -5.363 -10.803 10.334 1.00 94.25 194 ARG A C 1
ATOM 1439 O O . ARG A 1 194 ? -4.439 -11.544 9.993 1.00 94.25 194 ARG A O 1
ATOM 1446 N N . PRO A 1 195 ? -5.144 -9.718 11.089 1.00 91.12 195 PRO A N 1
ATOM 1447 C CA . PRO A 1 195 ? -3.813 -9.298 11.481 1.00 91.12 195 PRO A CA 1
ATOM 1448 C C . PRO A 1 195 ? -3.195 -10.306 12.453 1.00 91.12 195 PRO A C 1
ATOM 1450 O O . PRO A 1 195 ? -3.861 -10.851 13.333 1.00 91.12 195 PRO A O 1
ATOM 1453 N N . LYS A 1 196 ? -1.876 -10.480 12.381 1.00 86.56 196 LYS A N 1
ATOM 1454 C CA . LYS A 1 196 ? -1.128 -11.243 13.402 1.00 86.56 196 LYS A CA 1
ATOM 1455 C C . LYS A 1 196 ? -0.849 -10.444 14.682 1.00 86.56 196 LYS A C 1
ATOM 1457 O O . LYS A 1 196 ? -0.398 -10.998 15.682 1.00 86.56 196 LYS A O 1
ATOM 1462 N N . SER A 1 197 ? -1.098 -9.137 14.654 1.00 88.88 197 SER A N 1
ATOM 1463 C CA . SER A 1 197 ? -0.911 -8.203 15.768 1.00 88.88 197 SER A CA 1
ATOM 1464 C C . SER A 1 197 ? -2.012 -7.132 15.726 1.00 88.88 197 SER A C 1
ATOM 1466 O O . SER A 1 197 ? -3.123 -7.402 15.280 1.00 88.88 197 SER A O 1
ATOM 1468 N N . THR A 1 198 ? -1.756 -5.926 16.224 1.00 90.38 198 THR A N 1
ATOM 1469 C CA . THR A 1 198 ? -2.693 -4.806 16.085 1.00 90.38 198 THR A CA 1
ATOM 1470 C C . THR A 1 198 ? -2.734 -4.349 14.626 1.00 90.38 198 THR A C 1
ATOM 1472 O O . THR A 1 198 ? -1.717 -3.891 14.103 1.00 90.38 198 THR A O 1
ATOM 1475 N N . TRP A 1 199 ? -3.892 -4.461 13.971 1.00 90.62 199 TRP A N 1
ATOM 1476 C CA . TRP A 1 199 ? -4.069 -3.996 12.592 1.00 90.62 199 TRP A CA 1
ATOM 1477 C C . TRP A 1 199 ? -3.891 -2.484 12.507 1.00 90.62 199 TRP A C 1
ATOM 1479 O O . TRP A 1 199 ? -3.049 -2.015 11.752 1.00 90.62 199 TRP A O 1
ATOM 1489 N N . MET A 1 200 ? -4.597 -1.725 13.347 1.00 88.44 200 MET A N 1
ATOM 1490 C CA . MET A 1 200 ? -4.537 -0.265 13.364 1.00 88.44 200 MET A CA 1
ATOM 1491 C C . MET A 1 200 ? -4.048 0.267 14.713 1.00 88.44 200 MET A C 1
ATOM 1493 O O . MET A 1 200 ? -4.733 0.127 15.723 1.00 88.44 200 MET A O 1
ATOM 1497 N N . ALA A 1 201 ? -2.875 0.900 14.746 1.00 85.25 201 ALA A N 1
ATOM 1498 C CA . ALA A 1 201 ? -2.317 1.504 15.956 1.00 85.25 201 ALA A CA 1
ATOM 1499 C C . ALA A 1 201 ? -2.096 3.008 15.739 1.00 85.25 201 ALA A C 1
ATOM 1501 O O . ALA A 1 201 ? -1.168 3.403 15.038 1.00 85.25 201 ALA A O 1
ATOM 1502 N N . LEU A 1 202 ? -2.952 3.844 16.332 1.00 79.69 202 LEU A N 1
ATOM 1503 C CA . LEU A 1 202 ? -2.979 5.290 16.105 1.00 79.69 202 LEU A CA 1
ATOM 1504 C C . LEU A 1 202 ? -2.485 6.053 17.340 1.00 79.69 202 LEU A C 1
ATOM 1506 O O . LEU A 1 202 ? -3.101 5.997 18.403 1.00 79.69 202 LEU A O 1
ATOM 1510 N N . GLY A 1 203 ? -1.342 6.729 17.184 1.00 74.06 203 GLY A N 1
ATOM 1511 C CA . GLY A 1 203 ? -0.619 7.451 18.235 1.00 74.06 203 GLY A CA 1
ATOM 1512 C C . GLY A 1 203 ? -0.913 8.956 18.314 1.00 74.06 203 GLY A C 1
ATOM 1513 O O . GLY A 1 203 ? -1.862 9.457 17.707 1.00 74.06 203 GLY A O 1
ATOM 1514 N N . SER A 1 204 ? -0.047 9.698 19.019 1.00 63.41 204 SER A N 1
ATOM 1515 C CA . SER A 1 204 ? -0.020 11.165 18.946 1.00 63.41 204 SER A CA 1
ATOM 1516 C C . SER A 1 204 ? 0.193 11.603 17.496 1.00 63.41 204 SER A C 1
ATOM 1518 O O . SER A 1 204 ? 0.958 10.970 16.772 1.00 63.41 204 SER A O 1
ATOM 1520 N N . LYS A 1 205 ? -0.484 12.680 17.072 1.00 63.66 205 LYS A N 1
ATOM 1521 C CA . LYS A 1 205 ? -0.447 13.228 15.696 1.00 63.66 205 LYS A CA 1
ATOM 1522 C C . LYS A 1 205 ? -1.285 12.464 14.660 1.00 63.66 205 LYS A C 1
ATOM 1524 O O . LYS A 1 205 ? -1.063 12.619 13.461 1.00 63.66 205 LYS A O 1
ATOM 1529 N N . THR A 1 206 ? -2.277 11.688 15.110 1.00 67.31 206 THR A N 1
ATOM 1530 C CA . THR A 1 206 ? -3.236 11.014 14.222 1.00 67.31 206 THR A CA 1
ATOM 1531 C C . THR A 1 206 ? -4.589 11.723 14.127 1.00 67.31 206 THR A C 1
ATOM 1533 O O . THR A 1 206 ? -5.358 11.741 15.087 1.00 67.31 206 THR A O 1
ATOM 1536 N N . THR A 1 207 ? -4.874 12.293 12.950 1.00 73.62 207 THR A N 1
ATOM 1537 C CA . THR A 1 207 ? -6.108 13.012 12.584 1.00 73.62 207 THR A CA 1
ATOM 1538 C C . THR A 1 207 ? -6.810 12.399 11.357 1.00 73.62 207 THR A C 1
ATOM 1540 O O . THR A 1 207 ? -6.231 11.630 10.588 1.00 73.62 207 THR A O 1
ATOM 1543 N N . GLY A 1 208 ? -8.075 12.763 11.144 1.00 84.69 208 GLY A N 1
ATOM 1544 C CA . GLY A 1 208 ? -8.878 12.301 10.009 1.00 84.69 208 GLY A CA 1
ATOM 1545 C C . GLY A 1 208 ? -9.906 11.245 10.398 1.00 84.69 208 GLY A C 1
ATOM 1546 O O . GLY A 1 208 ? -10.257 11.100 11.573 1.00 84.69 208 GLY A O 1
ATOM 1547 N N . THR A 1 209 ? -10.409 10.539 9.389 1.00 89.81 209 THR A N 1
ATOM 1548 C CA . THR A 1 209 ? -11.509 9.585 9.533 1.00 89.81 209 THR A CA 1
ATOM 1549 C C . THR A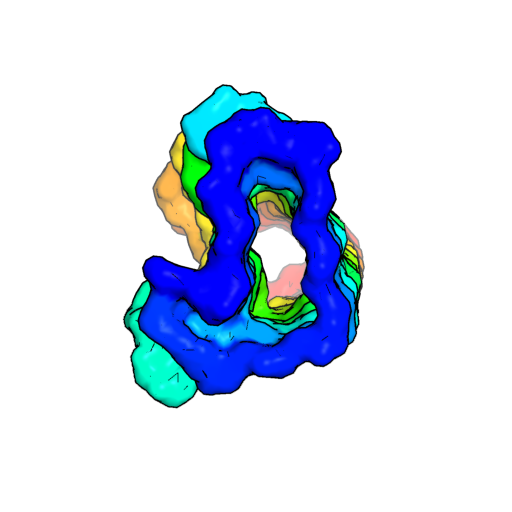 1 209 ? -11.131 8.224 8.976 1.00 89.81 209 THR A C 1
ATOM 1551 O O . THR A 1 209 ? -10.424 8.097 7.972 1.00 89.81 209 THR A O 1
ATOM 1554 N N . VAL A 1 210 ? -11.621 7.189 9.647 1.00 92.38 210 VAL A N 1
ATOM 1555 C CA . VAL A 1 210 ? -11.539 5.806 9.191 1.00 92.38 210 VAL A CA 1
ATOM 1556 C C . VAL A 1 210 ? -12.948 5.240 9.150 1.00 92.38 210 VAL A C 1
ATOM 1558 O O . VAL A 1 210 ? -13.652 5.260 10.158 1.00 92.38 210 VAL A O 1
ATOM 1561 N N . THR A 1 211 ? -13.343 4.682 8.011 1.00 95.19 211 THR A N 1
ATOM 1562 C CA . THR A 1 211 ? -14.592 3.935 7.873 1.00 95.19 211 THR A CA 1
ATOM 1563 C C . THR A 1 211 ? -14.305 2.479 7.535 1.00 95.19 211 THR A C 1
ATOM 1565 O O . THR A 1 211 ? -13.514 2.173 6.645 1.00 95.19 211 THR A O 1
ATOM 1568 N N . LEU A 1 212 ? -14.951 1.570 8.262 1.00 96.25 212 LEU A N 1
ATOM 1569 C CA . LEU A 1 212 ? -14.921 0.134 8.009 1.00 96.25 212 LEU A CA 1
ATOM 1570 C C . LEU A 1 212 ? -16.357 -0.339 7.792 1.00 96.25 212 LEU A C 1
ATOM 1572 O O . LEU A 1 212 ? -17.164 -0.287 8.716 1.00 96.25 212 LEU A O 1
ATOM 1576 N N . THR A 1 213 ? -16.692 -0.764 6.578 1.00 98.00 213 THR A N 1
ATOM 1577 C CA . THR A 1 213 ? -18.071 -1.100 6.195 1.00 98.00 213 THR A CA 1
ATOM 1578 C C . THR A 1 213 ? -18.147 -2.512 5.641 1.00 98.00 213 THR A C 1
ATOM 1580 O O . THR A 1 213 ? -17.406 -2.849 4.721 1.00 98.00 213 THR A O 1
ATOM 1583 N N . GLY A 1 214 ? -19.047 -3.342 6.175 1.00 97.62 214 GLY A N 1
ATOM 1584 C CA . GLY A 1 214 ? -19.267 -4.700 5.662 1.00 97.62 214 GLY A CA 1
ATOM 1585 C C . GLY A 1 214 ? -18.064 -5.639 5.810 1.00 97.62 214 GLY A C 1
ATOM 1586 O O . GLY A 1 214 ? -17.989 -6.653 5.122 1.00 97.62 214 GLY A O 1
ATOM 1587 N N . ALA A 1 215 ? -17.093 -5.304 6.662 1.00 97.12 215 ALA A N 1
ATOM 1588 C CA . ALA A 1 215 ? -15.841 -6.043 6.752 1.00 97.12 215 ALA A CA 1
ATOM 1589 C C . ALA A 1 215 ? -15.977 -7.343 7.552 1.00 97.12 215 ALA A C 1
ATOM 1591 O O . ALA A 1 215 ? -16.803 -7.453 8.463 1.00 97.12 215 ALA A O 1
ATOM 1592 N N . GLN A 1 216 ? -15.107 -8.305 7.247 1.00 97.62 216 GLN A N 1
ATOM 1593 C CA . GLN A 1 216 ? -14.906 -9.514 8.042 1.00 97.62 216 GLN A CA 1
ATOM 1594 C C . GLN A 1 216 ? -13.594 -9.396 8.811 1.00 97.62 216 GLN A C 1
ATOM 1596 O O . GLN A 1 216 ? -12.522 -9.323 8.216 1.00 97.62 216 GLN A O 1
ATOM 1601 N N . VAL A 1 217 ? -13.673 -9.370 10.137 1.00 96.62 217 VAL A N 1
ATOM 1602 C CA . VAL A 1 217 ? -12.515 -9.236 11.019 1.00 96.62 217 VAL A CA 1
ATOM 1603 C C . VAL A 1 217 ? -12.379 -10.501 11.856 1.00 96.62 217 VAL A C 1
ATOM 1605 O O . VAL A 1 217 ? -13.254 -10.785 12.675 1.00 96.62 217 VAL A O 1
ATOM 1608 N N . ASP A 1 218 ? -11.266 -11.216 11.699 1.00 95.44 218 ASP A N 1
ATOM 1609 C CA . ASP A 1 218 ? -10.930 -12.385 12.515 1.00 95.44 218 ASP A CA 1
ATOM 1610 C C . ASP A 1 218 ? -9.676 -12.088 13.351 1.00 95.44 218 ASP A C 1
ATOM 1612 O O . ASP A 1 218 ? -8.588 -11.862 12.820 1.00 95.44 218 ASP A O 1
ATOM 1616 N N . LEU A 1 219 ? -9.824 -12.079 14.678 1.00 94.69 219 LEU A N 1
ATOM 1617 C CA . LEU A 1 219 ? -8.752 -11.770 15.627 1.00 94.69 219 LEU A CA 1
ATOM 1618 C C . LEU A 1 219 ? -8.434 -12.988 16.494 1.00 94.69 219 LEU A C 1
ATOM 1620 O O . LEU A 1 219 ? -9.320 -13.544 17.144 1.00 94.69 219 LEU A O 1
ATOM 1624 N N . ALA A 1 220 ? -7.156 -13.352 16.568 1.00 91.81 220 ALA A N 1
ATOM 1625 C CA . ALA A 1 220 ? -6.674 -14.470 17.374 1.00 91.81 220 ALA A CA 1
ATOM 1626 C C . ALA A 1 220 ? -5.379 -14.122 18.125 1.00 91.81 220 ALA A C 1
ATOM 1628 O O . ALA A 1 220 ? -4.661 -13.181 17.779 1.00 91.81 220 ALA A O 1
ATOM 1629 N N . GLY A 1 221 ? -5.061 -14.896 19.166 1.00 91.38 221 GLY A N 1
ATOM 1630 C CA . GLY A 1 221 ? -3.833 -14.720 19.944 1.00 91.38 221 GLY A CA 1
ATOM 1631 C C . GLY A 1 221 ? -3.775 -13.348 20.617 1.00 91.38 221 GLY A C 1
ATOM 1632 O O . GLY A 1 221 ? -4.601 -13.048 21.470 1.00 91.38 221 GLY A O 1
ATOM 1633 N N . LYS A 1 222 ? -2.802 -12.511 20.234 1.00 90.06 222 LYS A N 1
ATOM 1634 C CA . LYS A 1 222 ? -2.647 -11.134 20.746 1.00 90.06 222 LYS A CA 1
ATOM 1635 C C . LYS A 1 222 ? -3.162 -10.059 19.782 1.00 90.06 222 LYS A C 1
ATOM 1637 O O . LYS A 1 222 ? -2.953 -8.872 20.041 1.00 90.06 222 LYS A O 1
ATOM 1642 N N . ALA A 1 223 ? -3.801 -10.448 18.679 1.00 91.75 223 ALA A N 1
ATOM 1643 C CA . ALA A 1 223 ? -4.258 -9.524 17.651 1.00 91.75 223 ALA A CA 1
ATOM 1644 C C . ALA A 1 223 ? -5.326 -8.551 18.169 1.00 91.75 223 ALA A C 1
ATOM 1646 O O . ALA A 1 223 ? -6.139 -8.889 19.030 1.00 91.75 223 ALA A O 1
ATOM 1647 N N . ALA A 1 224 ? -5.345 -7.345 17.618 1.00 92.12 224 ALA A N 1
ATOM 1648 C CA . ALA A 1 224 ? -6.379 -6.353 17.888 1.00 92.12 224 ALA A CA 1
ATOM 1649 C C . ALA A 1 224 ? -6.767 -5.681 16.574 1.00 92.12 224 ALA A C 1
ATOM 1651 O O . ALA A 1 224 ? -5.925 -5.512 15.692 1.00 92.12 224 ALA A O 1
ATOM 1652 N N . LEU A 1 225 ? -8.030 -5.283 16.443 1.00 92.62 225 LEU A N 1
ATOM 1653 C CA . LEU A 1 225 ? -8.464 -4.515 15.283 1.00 92.62 225 LEU A CA 1
ATOM 1654 C C . LEU A 1 225 ? -7.893 -3.101 15.367 1.00 92.62 225 LEU A C 1
ATOM 1656 O O . LEU A 1 225 ? -7.257 -2.631 14.425 1.00 92.62 225 LEU A O 1
ATOM 1660 N N . LEU A 1 226 ? -8.092 -2.435 16.506 1.00 91.12 226 LEU A N 1
ATOM 1661 C CA . LEU A 1 226 ? -7.679 -1.048 16.665 1.00 91.12 226 LEU A CA 1
ATOM 1662 C C . LEU A 1 226 ? -7.199 -0.714 18.079 1.00 91.12 226 LEU A C 1
ATOM 1664 O O . LEU A 1 226 ? -7.766 -1.159 19.081 1.00 91.12 226 LEU A O 1
ATOM 1668 N N . LYS A 1 227 ? -6.178 0.140 18.136 1.00 90.56 227 LYS A N 1
ATOM 1669 C CA . LYS A 1 227 ? -5.686 0.807 19.339 1.00 90.56 227 LYS A CA 1
ATOM 1670 C C . LYS A 1 227 ? -5.529 2.302 19.059 1.00 90.56 227 LYS A C 1
ATOM 1672 O O . LYS A 1 227 ? -4.632 2.689 18.315 1.00 90.56 227 LYS A O 1
ATOM 1677 N N . LEU A 1 228 ? -6.370 3.123 19.680 1.00 88.38 228 LEU A N 1
ATOM 1678 C CA . LEU A 1 228 ? -6.246 4.582 19.702 1.00 88.38 228 LEU A CA 1
ATOM 1679 C C . LEU A 1 228 ? -5.571 4.965 21.015 1.00 88.38 228 LEU A C 1
ATOM 1681 O O . LEU A 1 228 ? -6.117 4.666 22.077 1.00 88.38 228 LEU A O 1
ATOM 1685 N N . THR A 1 229 ? -4.390 5.577 20.970 1.00 86.62 229 THR A N 1
ATOM 1686 C CA . THR A 1 229 ? -3.743 6.074 22.194 1.00 86.62 229 THR A CA 1
ATOM 1687 C C . THR A 1 229 ? -4.436 7.339 22.694 1.00 86.62 229 THR A C 1
ATOM 1689 O O . THR A 1 229 ? -5.162 7.996 21.948 1.00 86.62 229 THR A O 1
ATOM 1692 N N . SER A 1 230 ? -4.158 7.728 23.940 1.00 84.00 230 SER A N 1
ATOM 1693 C CA . SER A 1 230 ? -4.700 8.945 24.566 1.00 84.00 230 SER A CA 1
ATOM 1694 C C . SER A 1 230 ? -4.456 10.244 23.790 1.00 84.00 230 SER A C 1
ATOM 1696 O O . SER A 1 230 ? -5.171 11.220 23.994 1.00 84.00 230 SER A O 1
ATOM 1698 N N . ALA A 1 231 ? -3.476 10.262 22.886 1.00 81.75 231 ALA A N 1
ATOM 1699 C CA . ALA A 1 231 ? -3.144 11.418 22.059 1.00 81.75 231 ALA A CA 1
ATOM 1700 C C . ALA A 1 231 ? -3.764 11.380 20.647 1.00 81.75 231 ALA A C 1
ATOM 1702 O O . ALA A 1 231 ? -3.504 12.279 19.846 1.00 81.75 231 ALA A O 1
ATOM 1703 N N . SER A 1 232 ? -4.541 10.346 20.313 1.00 83.19 232 SER A N 1
ATOM 1704 C CA . SER A 1 232 ? -5.247 10.264 19.032 1.00 83.19 232 SER A CA 1
ATOM 1705 C C . SER A 1 232 ? -6.511 11.127 19.043 1.00 83.19 232 SER A C 1
ATOM 1707 O O . SER A 1 232 ? -7.235 11.169 20.039 1.00 83.19 232 SER A O 1
ATOM 1709 N N . THR A 1 233 ? -6.811 11.779 17.917 1.00 84.75 233 THR A N 1
ATOM 1710 C CA . THR A 1 233 ? -8.079 12.498 17.678 1.00 84.75 233 THR A CA 1
ATOM 1711 C C . THR A 1 233 ? -8.871 11.900 16.515 1.00 84.75 233 THR A C 1
ATOM 1713 O O . THR A 1 233 ? -9.839 12.492 16.045 1.00 84.75 233 THR A O 1
ATOM 1716 N N . THR A 1 234 ? -8.462 10.725 16.034 1.00 85.62 234 THR A N 1
ATOM 1717 C CA . THR A 1 234 ? -9.085 10.068 14.882 1.00 85.62 234 THR A CA 1
ATOM 1718 C C . THR A 1 234 ? -10.498 9.596 15.222 1.00 85.62 234 THR A C 1
ATOM 1720 O O . THR A 1 234 ? -10.732 9.037 16.297 1.00 85.62 234 THR A O 1
ATOM 1723 N N . ALA A 1 235 ? -11.423 9.794 14.283 1.00 89.56 235 ALA A N 1
ATOM 1724 C CA . ALA A 1 235 ? -12.764 9.229 14.347 1.00 89.56 235 ALA A CA 1
ATOM 1725 C C . ALA A 1 235 ? -12.830 7.946 13.510 1.00 89.56 235 ALA A C 1
ATOM 1727 O O . ALA A 1 235 ? -12.487 7.948 12.324 1.00 89.56 235 ALA A O 1
ATOM 1728 N N . VAL A 1 236 ? -13.270 6.853 14.128 1.00 92.50 236 VAL A N 1
ATOM 1729 C CA . VAL A 1 236 ? -13.440 5.549 13.484 1.00 92.50 236 VAL A CA 1
ATOM 1730 C C . VAL A 1 236 ? -14.916 5.172 13.494 1.00 92.50 236 VAL A C 1
ATOM 1732 O O . VAL A 1 236 ? -15.525 5.092 14.558 1.00 92.50 236 VAL A O 1
ATOM 1735 N N . THR A 1 237 ? -15.481 4.877 12.328 1.00 95.44 237 THR A N 1
ATOM 1736 C CA . THR A 1 237 ? -16.851 4.367 12.197 1.00 95.44 237 THR A CA 1
ATOM 1737 C C . THR A 1 237 ? -16.820 2.959 11.617 1.00 95.44 237 THR A C 1
ATOM 1739 O O . THR A 1 237 ? -16.278 2.737 10.535 1.00 95.44 237 THR A O 1
ATOM 1742 N N . ILE A 1 238 ? -17.417 2.004 12.328 1.00 95.88 238 ILE A N 1
ATOM 1743 C CA . ILE A 1 238 ? -17.524 0.605 11.915 1.00 95.88 238 ILE A CA 1
ATOM 1744 C C . ILE A 1 238 ? -18.998 0.283 11.678 1.00 95.88 238 ILE A C 1
ATOM 1746 O O . ILE A 1 238 ? -19.801 0.290 12.609 1.00 95.88 238 ILE A O 1
ATOM 1750 N N . THR A 1 239 ? -19.347 -0.016 10.431 1.00 97.06 239 THR A N 1
ATOM 1751 C CA . THR A 1 239 ? -20.729 -0.200 9.986 1.00 97.06 239 THR A CA 1
ATOM 1752 C C . THR A 1 239 ? -20.944 -1.607 9.447 1.00 97.06 239 THR A C 1
ATOM 1754 O O . THR A 1 239 ? -20.171 -2.076 8.610 1.00 97.06 239 THR A O 1
ATOM 1757 N N . SER A 1 240 ? -22.009 -2.277 9.895 1.00 95.94 240 SER A N 1
ATOM 1758 C CA . SER A 1 240 ? -22.453 -3.592 9.400 1.00 95.94 240 SER A CA 1
ATOM 1759 C C . SER A 1 240 ? -21.323 -4.623 9.228 1.00 95.94 240 SER A C 1
ATOM 1761 O O . SER A 1 240 ? -21.313 -5.382 8.262 1.00 95.94 240 SER A O 1
ATOM 1763 N N . SER A 1 241 ? -20.328 -4.615 10.119 1.00 95.75 241 SER A N 1
ATOM 1764 C CA . SER A 1 241 ? -19.139 -5.469 10.017 1.00 95.75 241 SER A CA 1
ATOM 1765 C C . SER A 1 241 ? -19.230 -6.651 10.982 1.00 95.75 241 SER A C 1
ATOM 1767 O O . SER A 1 241 ? -19.843 -6.564 12.045 1.00 95.75 241 SER A O 1
ATOM 1769 N N . GLN A 1 242 ? -18.606 -7.773 10.629 1.00 95.69 242 GLN A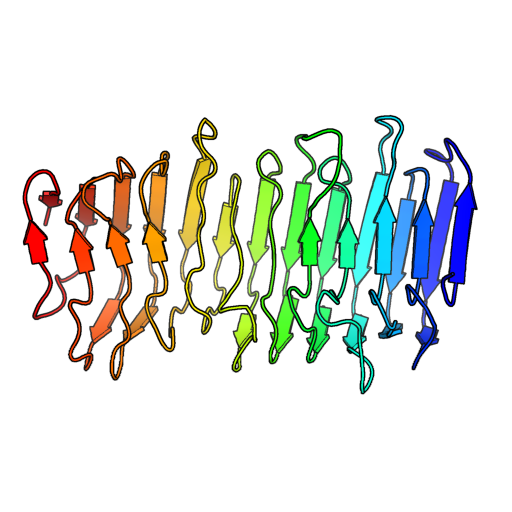 N 1
ATOM 1770 C CA . GLN A 1 242 ? -18.512 -8.947 11.496 1.00 95.69 242 GLN A CA 1
ATOM 1771 C C . GLN A 1 242 ? -17.145 -8.980 12.166 1.00 95.69 242 GLN A C 1
ATOM 1773 O O . GLN A 1 242 ? -16.130 -9.092 11.485 1.00 95.69 242 GLN A O 1
ATOM 1778 N N . ILE A 1 243 ? -17.116 -8.929 13.500 1.00 94.44 243 ILE A N 1
ATOM 1779 C CA . ILE A 1 243 ? -15.875 -9.036 14.272 1.00 94.44 243 ILE A CA 1
ATOM 1780 C C . ILE A 1 243 ? -15.918 -10.304 15.121 1.00 94.44 243 ILE A C 1
ATOM 1782 O O . ILE A 1 243 ? -16.679 -10.406 16.083 1.00 94.44 243 ILE A O 1
ATOM 1786 N N . ARG A 1 244 ? -15.077 -11.276 14.767 1.00 93.75 244 ARG A N 1
ATOM 1787 C CA . ARG A 1 244 ? -14.899 -12.543 15.478 1.00 93.75 244 ARG A CA 1
ATOM 1788 C C . ARG A 1 244 ? -13.567 -12.490 16.208 1.00 93.75 244 ARG A C 1
ATOM 1790 O O . ARG A 1 244 ? -12.526 -12.289 15.593 1.00 93.75 244 ARG A O 1
ATOM 1797 N N . SER A 1 245 ? -13.592 -12.644 17.528 1.00 91.19 245 SER A N 1
ATOM 1798 C CA . SER A 1 245 ? -12.379 -12.547 18.340 1.00 91.19 245 SER A CA 1
ATOM 1799 C C . SER A 1 245 ? -12.258 -13.707 19.315 1.00 91.19 245 SER A C 1
ATOM 1801 O O . SER A 1 245 ? -13.130 -13.911 20.158 1.00 91.19 245 SER A O 1
ATOM 1803 N N . THR A 1 246 ? -11.134 -14.411 19.227 1.00 90.69 246 THR A N 1
ATOM 1804 C CA . THR A 1 246 ? -10.588 -15.292 20.272 1.00 90.69 246 THR A CA 1
ATOM 1805 C C . THR A 1 246 ? -9.328 -14.686 20.902 1.00 90.69 246 THR A C 1
ATOM 1807 O O . THR A 1 246 ? -8.585 -15.367 21.606 1.00 90.69 246 THR A O 1
ATOM 1810 N N . SER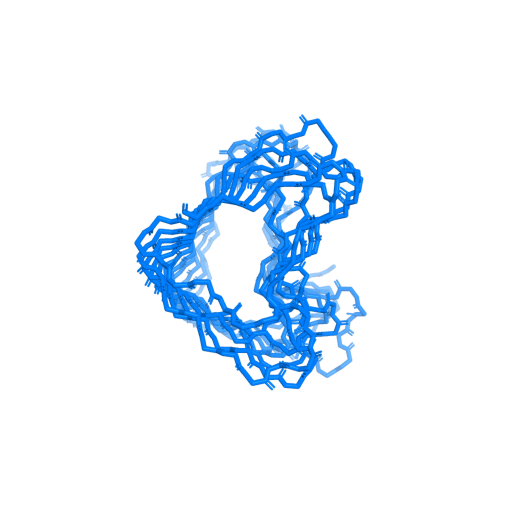 A 1 247 ? -9.061 -13.404 20.628 1.00 87.94 247 SER A N 1
ATOM 1811 C CA . SER A 1 247 ? -7.888 -12.692 21.127 1.00 87.94 247 SER A CA 1
ATOM 1812 C C . SER A 1 247 ? -7.921 -12.513 22.646 1.00 87.94 247 SER A C 1
ATOM 1814 O O . SER A 1 247 ? -8.966 -12.222 23.230 1.00 87.94 247 SER A O 1
ATOM 1816 N N . SER A 1 248 ? -6.752 -12.628 23.278 1.00 86.19 248 SER A N 1
ATOM 1817 C CA . SER A 1 248 ? -6.534 -12.261 24.680 1.00 86.19 248 SER A CA 1
ATOM 1818 C C . SER A 1 248 ? -6.339 -10.751 24.881 1.00 86.19 248 SER A C 1
ATOM 1820 O O . SER A 1 248 ? -6.253 -10.290 26.016 1.00 86.19 248 SER A O 1
ATOM 1822 N N . SER A 1 249 ? -6.199 -9.983 23.796 1.00 87.19 249 SER A N 1
ATOM 1823 C CA . SER A 1 249 ? -6.097 -8.518 23.813 1.00 87.19 249 SER A CA 1
ATOM 1824 C C . SER A 1 249 ? -7.483 -7.866 23.766 1.00 87.19 249 SER A C 1
ATOM 1826 O O . SER A 1 249 ? -8.468 -8.516 23.429 1.00 87.19 249 SER A O 1
ATOM 1828 N N . PHE A 1 250 ? -7.558 -6.557 24.031 1.00 88.75 250 PHE A N 1
ATOM 1829 C CA . PHE A 1 250 ? -8.760 -5.764 23.747 1.00 88.75 250 PHE A CA 1
ATOM 1830 C C . PHE A 1 250 ? -8.916 -5.619 22.220 1.00 88.75 250 PHE A C 1
ATOM 1832 O O . PHE A 1 250 ? -8.064 -4.966 21.611 1.00 88.75 250 PHE A O 1
ATOM 1839 N N . PRO A 1 251 ? -9.957 -6.194 21.577 1.00 89.31 251 PRO A N 1
ATOM 1840 C CA . PRO A 1 251 ? -10.141 -6.101 20.124 1.00 89.31 251 PRO A CA 1
ATOM 1841 C C . PRO A 1 251 ? -10.225 -4.654 19.638 1.00 89.31 251 PRO A C 1
ATOM 1843 O O . PRO A 1 251 ? -9.687 -4.307 18.587 1.00 89.31 251 PRO A O 1
ATOM 1846 N N . ILE A 1 252 ? -10.882 -3.824 20.448 1.00 92.50 252 ILE A N 1
ATOM 1847 C CA . ILE A 1 252 ? -11.010 -2.381 20.299 1.00 92.50 252 ILE A CA 1
ATOM 1848 C C . ILE A 1 252 ? -10.518 -1.751 21.602 1.00 92.50 252 ILE A C 1
ATOM 1850 O O . ILE A 1 252 ? -11.062 -2.034 22.674 1.00 92.50 252 ILE A O 1
ATOM 1854 N N . ASN A 1 253 ? -9.492 -0.906 21.505 1.00 90.38 253 ASN A N 1
ATOM 1855 C CA . ASN A 1 253 ? -8.973 -0.120 22.621 1.00 90.38 253 ASN A CA 1
ATOM 1856 C C . ASN A 1 253 ? -8.953 1.369 22.255 1.00 90.38 253 ASN A C 1
ATOM 1858 O O . ASN A 1 253 ? -8.083 1.801 21.499 1.00 90.38 253 ASN A O 1
ATOM 1862 N N . ALA A 1 254 ? -9.900 2.139 22.789 1.00 89.06 254 ALA A N 1
ATOM 1863 C CA . ALA A 1 254 ? -10.003 3.578 22.556 1.00 89.06 254 ALA A CA 1
ATOM 1864 C C . ALA A 1 254 ? -9.580 4.370 23.805 1.00 89.06 254 ALA A C 1
ATOM 1866 O O . ALA A 1 254 ? -10.410 4.671 24.659 1.00 89.06 254 ALA A O 1
ATOM 1867 N N . GLU A 1 255 ? -8.289 4.689 23.931 1.00 87.62 255 GLU A N 1
ATOM 1868 C CA . GLU A 1 255 ? -7.764 5.576 24.990 1.00 87.62 255 GLU A CA 1
ATOM 1869 C C . GLU A 1 255 ? -7.860 7.059 24.585 1.00 87.62 255 GLU A C 1
ATOM 1871 O O . GLU A 1 255 ? -7.833 7.939 25.438 1.00 87.62 255 GLU A O 1
ATOM 1876 N N . GLY A 1 256 ? -8.009 7.337 23.287 1.00 85.06 256 GLY A N 1
ATOM 1877 C CA . GLY A 1 256 ? -8.305 8.646 22.702 1.00 85.06 256 GLY A CA 1
ATOM 1878 C C . GLY A 1 256 ? -9.227 8.500 21.487 1.00 85.06 256 GLY A C 1
ATOM 1879 O O . GLY A 1 256 ? -9.705 7.400 21.201 1.00 85.06 256 GLY A O 1
ATOM 1880 N N . GLY A 1 257 ? -9.484 9.600 20.777 1.00 86.81 257 GLY A N 1
ATOM 1881 C CA . GLY A 1 257 ? -10.367 9.626 19.606 1.00 86.81 257 GLY A CA 1
ATOM 1882 C C . GLY A 1 257 ? -11.795 9.141 19.889 1.00 86.81 257 GLY A C 1
ATOM 1883 O O . GLY A 1 257 ? -12.282 9.174 21.025 1.00 86.81 257 GLY A O 1
ATOM 1884 N N . SER A 1 258 ? -12.480 8.685 18.840 1.00 90.25 258 SER A N 1
ATOM 1885 C CA . SER A 1 258 ? -13.806 8.072 18.953 1.00 90.25 258 SER A CA 1
ATOM 1886 C C . SER A 1 258 ? -13.937 6.835 18.071 1.00 90.25 258 SER A C 1
ATOM 1888 O O . SER A 1 258 ? -13.417 6.782 16.957 1.00 90.25 258 SER A O 1
ATOM 1890 N N . VAL A 1 259 ? -14.661 5.839 18.578 1.00 92.56 259 VAL A N 1
ATOM 1891 C CA . VAL A 1 259 ? -15.085 4.658 17.824 1.00 92.56 259 VAL A CA 1
ATOM 1892 C C . VAL A 1 259 ? -16.603 4.576 17.884 1.00 92.56 259 VAL A C 1
ATOM 1894 O O . VAL A 1 259 ? -17.172 4.502 18.971 1.00 92.56 259 VAL A O 1
ATOM 1897 N N . GLN A 1 260 ? -17.254 4.580 16.727 1.00 94.75 260 GLN A N 1
ATOM 1898 C CA . GLN A 1 260 ? -18.694 4.397 16.590 1.00 94.75 260 GLN A CA 1
ATOM 1899 C C . GLN A 1 260 ? -18.983 3.072 15.890 1.00 94.75 260 GLN A C 1
ATOM 1901 O O . GLN A 1 260 ? -18.467 2.820 14.802 1.00 94.75 260 GLN A O 1
ATOM 1906 N N . LEU A 1 261 ? -19.821 2.241 16.501 1.00 93.50 261 LEU A N 1
ATOM 1907 C CA . LEU A 1 261 ? -20.326 1.006 15.915 1.00 93.50 261 LEU A CA 1
ATOM 1908 C C . LEU A 1 261 ? -21.764 1.235 15.440 1.00 93.50 261 LEU A C 1
ATOM 1910 O O . LEU A 1 261 ? -22.586 1.750 16.185 1.00 93.50 261 LEU A O 1
ATOM 1914 N N . VAL A 1 262 ? -22.075 0.864 14.199 1.00 94.00 262 VAL A N 1
ATOM 1915 C CA . VAL A 1 262 ? -23.420 0.991 13.614 1.00 94.00 262 VAL A CA 1
ATOM 1916 C C . VAL A 1 262 ? -23.810 -0.349 13.007 1.00 94.00 262 VAL A C 1
ATOM 1918 O O . VAL A 1 262 ? -23.142 -0.844 12.099 1.00 94.00 262 VAL A O 1
ATOM 1921 N N . GLY A 1 263 ? -24.855 -0.992 13.533 1.00 88.38 263 GLY A N 1
ATOM 1922 C CA . GLY A 1 263 ? -25.252 -2.337 13.085 1.00 88.38 263 GLY A CA 1
ATOM 1923 C C . GLY A 1 263 ? -24.139 -3.389 13.230 1.00 88.38 263 GLY A C 1
ATOM 1924 O O . GLY A 1 263 ? -24.132 -4.382 12.511 1.00 88.38 263 GLY A O 1
ATOM 1925 N N . THR A 1 264 ? -23.172 -3.149 14.122 1.00 90.12 264 THR A N 1
ATOM 1926 C CA . THR A 1 264 ? -22.009 -4.008 14.377 1.00 90.12 264 THR A CA 1
ATOM 1927 C C . THR A 1 264 ? -22.005 -4.396 15.848 1.00 90.12 264 THR A C 1
ATOM 1929 O O . THR A 1 264 ? -22.016 -3.526 16.717 1.00 90.12 264 THR A O 1
ATOM 1932 N N . ALA A 1 265 ? -21.979 -5.696 16.142 1.00 84.00 265 ALA A N 1
ATOM 1933 C CA . ALA A 1 265 ? -21.914 -6.170 17.519 1.00 84.00 265 ALA A CA 1
ATOM 1934 C C . ALA A 1 265 ? -20.556 -5.828 18.154 1.00 84.00 265 ALA A C 1
ATOM 1936 O O . ALA A 1 265 ? -19.504 -6.028 17.543 1.00 84.00 265 ALA A O 1
ATOM 1937 N N . VAL A 1 266 ? -20.577 -5.356 19.402 1.00 84.00 266 VAL A N 1
ATOM 1938 C CA . VAL A 1 266 ? -19.358 -5.080 20.172 1.00 84.00 266 VAL A CA 1
ATOM 1939 C C . VAL A 1 266 ? -18.633 -6.402 20.465 1.00 84.00 266 VAL A C 1
ATOM 1941 O O . VAL A 1 266 ? -19.225 -7.293 21.084 1.00 84.00 266 VAL A O 1
ATOM 1944 N N . PRO A 1 267 ? -17.349 -6.555 20.094 1.00 83.56 267 PRO A N 1
ATOM 1945 C CA . PRO A 1 267 ? -16.567 -7.724 20.484 1.00 83.56 267 PRO A CA 1
ATOM 1946 C C . PRO A 1 267 ? -16.444 -7.811 22.007 1.00 83.56 267 PRO A C 1
ATOM 1948 O O . PRO A 1 267 ? -16.203 -6.794 22.669 1.00 83.56 267 PRO A O 1
ATOM 1951 N N . ARG A 1 268 ? -16.532 -9.023 22.572 1.00 79.44 268 ARG A N 1
ATOM 1952 C CA . ARG A 1 268 ? -16.234 -9.244 23.999 1.00 79.44 268 ARG A CA 1
ATOM 1953 C C . ARG A 1 268 ? -14.852 -8.679 24.340 1.00 79.44 268 ARG A C 1
ATOM 1955 O O . ARG A 1 268 ? -13.926 -8.785 23.540 1.00 79.44 268 ARG A O 1
ATOM 1962 N N . ASN A 1 269 ? -14.726 -8.104 25.535 1.00 81.44 269 ASN A N 1
ATOM 1963 C CA . ASN A 1 269 ? -13.500 -7.466 26.024 1.00 81.44 269 ASN A CA 1
ATOM 1964 C C . ASN A 1 269 ? -13.046 -6.258 25.185 1.00 81.44 269 ASN A C 1
ATOM 1966 O O . ASN A 1 269 ? -11.854 -6.006 25.082 1.00 81.44 269 ASN A O 1
ATOM 1970 N N . SER A 1 270 ? -13.962 -5.506 24.571 1.00 82.75 270 SER A N 1
ATOM 1971 C CA . SER A 1 270 ? -13.650 -4.166 24.044 1.00 82.75 270 SER A CA 1
ATOM 1972 C C . SER A 1 270 ? -13.646 -3.135 25.176 1.00 82.75 270 SER A C 1
ATOM 1974 O O . SER A 1 270 ? -14.406 -3.282 26.134 1.00 82.75 270 SER A O 1
ATOM 1976 N N . ARG A 1 271 ? -12.810 -2.091 25.085 1.00 84.75 271 ARG A N 1
ATOM 1977 C CA . ARG A 1 271 ? -12.760 -1.027 26.104 1.00 84.75 271 ARG A CA 1
ATOM 1978 C C . ARG A 1 271 ? -12.592 0.374 25.518 1.00 84.75 271 ARG A C 1
ATOM 1980 O O . ARG A 1 271 ? -11.954 0.558 24.480 1.00 84.75 271 ARG A O 1
ATOM 1987 N N . ALA A 1 272 ? -13.082 1.358 26.265 1.00 70.94 272 ALA A N 1
ATOM 1988 C CA . ALA A 1 272 ? -12.739 2.767 26.115 1.00 70.94 272 ALA A CA 1
ATOM 1989 C C . ALA A 1 272 ? -12.237 3.315 27.457 1.00 70.94 272 ALA A C 1
ATOM 1991 O O . ALA A 1 272 ? -12.738 2.929 28.513 1.00 70.94 272 ALA A O 1
ATOM 1992 N N . VAL A 1 273 ? -11.241 4.195 27.406 1.00 72.81 273 VAL A N 1
ATOM 1993 C CA . VAL A 1 273 ? -10.698 4.919 28.562 1.00 72.81 273 VAL A CA 1
ATOM 1994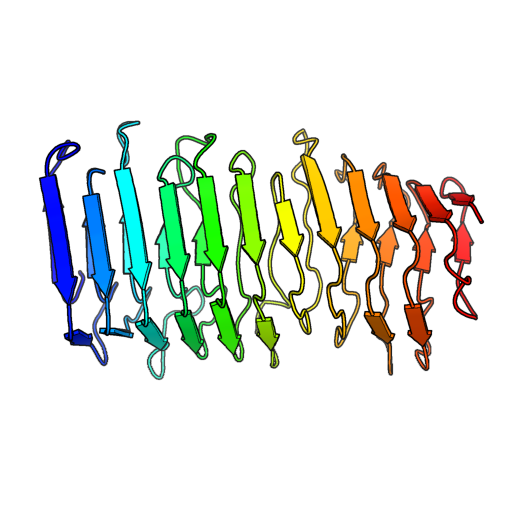 C C . VAL A 1 273 ? -10.757 6.403 28.231 1.00 72.81 273 VAL A C 1
ATOM 1996 O O . VAL A 1 273 ? -10.424 6.784 27.112 1.00 72.81 273 VAL A O 1
ATOM 1999 N N . LEU A 1 274 ? -11.170 7.239 29.185 1.00 54.03 274 LEU A N 1
ATOM 2000 C CA . LEU A 1 274 ? -11.229 8.687 28.981 1.00 54.03 274 LEU A CA 1
ATOM 2001 C C . LEU A 1 274 ? -9.847 9.241 28.572 1.00 54.03 274 LEU A C 1
ATOM 2003 O O . LEU A 1 274 ? -8.847 8.854 29.182 1.00 54.03 274 LEU A O 1
ATOM 2007 N N . PRO A 1 275 ? -9.774 10.160 27.587 1.00 72.31 275 PRO A N 1
ATOM 2008 C CA . PRO A 1 275 ? -10.884 10.869 26.929 1.00 72.31 275 PRO A CA 1
ATOM 2009 C C . PRO A 1 275 ? -11.571 10.115 25.774 1.00 72.31 275 PRO A C 1
ATOM 2011 O O . PRO A 1 275 ? -12.530 10.639 25.202 1.00 72.31 275 PRO A O 1
ATOM 2014 N N . GLY A 1 276 ? -11.095 8.921 25.414 1.00 68.31 276 GLY A N 1
ATOM 2015 C CA . GLY A 1 276 ? -11.651 8.104 24.339 1.00 68.31 276 GLY A CA 1
ATOM 2016 C C . GLY A 1 276 ? -13.117 7.721 24.553 1.00 68.31 276 GLY A C 1
ATOM 2017 O O . GLY A 1 276 ? -13.603 7.593 25.681 1.00 68.31 276 GLY A O 1
ATOM 2018 N N . ARG A 1 277 ? -13.838 7.538 23.441 1.00 80.31 277 ARG A N 1
ATOM 2019 C CA . ARG A 1 277 ? -15.261 7.163 23.436 1.00 80.31 277 ARG A CA 1
ATOM 2020 C C . ARG A 1 277 ? -15.502 5.933 22.570 1.00 80.31 277 ARG A C 1
ATOM 2022 O O . ARG A 1 277 ? -15.028 5.876 21.438 1.00 80.31 277 ARG A O 1
ATOM 2029 N N . LEU A 1 278 ? -16.291 4.996 23.090 1.00 83.06 278 LEU A N 1
ATOM 2030 C CA . LEU A 1 278 ? -16.893 3.902 22.331 1.00 83.06 278 LEU A CA 1
ATOM 2031 C C . LEU A 1 278 ? -18.409 4.113 22.328 1.00 83.06 278 LEU A C 1
ATOM 2033 O O . LEU A 1 278 ? -19.024 4.149 23.390 1.00 83.06 278 LEU A O 1
ATOM 2037 N N . ILE A 1 279 ? -18.978 4.298 21.141 1.00 85.75 279 ILE A N 1
ATOM 2038 C CA . ILE A 1 279 ? -20.399 4.566 20.907 1.00 85.75 279 ILE A CA 1
ATOM 2039 C C . ILE A 1 279 ? -20.980 3.333 20.213 1.00 85.75 279 ILE A C 1
ATOM 2041 O O . ILE A 1 279 ? -20.408 2.871 19.223 1.00 85.75 279 ILE A O 1
ATOM 2045 N N . VAL A 1 280 ? -22.075 2.798 20.751 1.00 78.81 280 VAL A N 1
ATOM 2046 C CA . VAL A 1 280 ? -22.742 1.567 20.294 1.00 78.81 280 VAL A CA 1
ATOM 2047 C C . VAL A 1 280 ? -24.185 1.877 19.944 1.00 78.81 280 VAL A C 1
ATOM 2049 O O . VAL A 1 280 ? -24.792 2.658 20.711 1.00 78.81 280 VAL A O 1
#